Protein AF-A0A496PB09-F1 (afdb_monomer_lite)

Sequence (312 aa):
ELVYAFYDGGMTAFNHLGKSDLAVDCFHKCQALTHTVPLETYMQTVRRRIVAKIDGYDYEAALELAKYVVDVEEQIQAIRTPLQMGKRAISLGQSYSQLGQVYAYMEQSDAESYFLQAIDIFAVDTDDYYRTVSYLLHYYIDANKQDAYEQWGLNYFGGCVNIIGQLRFLTNMTGDEKVVQHECYALYVYIKGLYQFYRAEINKELMETLIKLGRTVGATLETAPKGHPWELIFTYLALLAYEKGYKVDAEYFKSCIGRSVLNAGQAISNIVIYGELRFAQCKGNKGKYDTLHHELSNSVGDVAKSMTYMFR

Secondary structure (DSSP, 8-state):
-HHHHHHHHHHHHHHHTT-HHHHHHHHHHHHHTGGGS-HHHHHHHHHHHHHHHHTTT-HHHHHHHHHHHHHHHHHHHHHHTTTT--SPPHHHHHHHHHHHHHHHHTT-TTHHHHHHHHHTTSPTTSHHHHHHHHHHHHHHHHTT-HHHHHHHHHHHTTT--SHHHHHHHHHT--HHHHHHH-HHHHHHHHHHHHHHT-TTT--HHHHHHHHHHHHHHHTTTTTS---TTHHHHHHHHHHHHHHTT-HHHHHHHHHHHTTS-SS--HHHHHHHHHHHHHHHHHTT-HHHHHHHHHHHHHHHSSHHHHS-TTT-

Radius of gyration: 20.05 Å; chains: 1; bounding box: 60×40×58 Å

Structure (mmCIF, N/CA/C/O backbone):
data_AF-A0A496PB09-F1
#
_entry.id   AF-A0A496PB09-F1
#
loop_
_atom_site.group_PDB
_atom_site.id
_atom_site.type_symbol
_atom_site.label_atom_id
_atom_site.label_alt_id
_atom_site.label_comp_id
_atom_site.label_asym_id
_atom_site.label_entity_id
_atom_site.label_seq_id
_atom_site.pdbx_PDB_ins_code
_atom_site.Cartn_x
_atom_site.Cartn_y
_atom_site.Cartn_z
_atom_site.occupancy
_atom_site.B_iso_or_equiv
_atom_site.auth_seq_id
_atom_site.auth_comp_id
_atom_site.auth_asym_id
_atom_site.auth_atom_id
_atom_site.pdbx_PDB_model_num
ATOM 1 N N . GLU A 1 1 ? 11.027 11.540 -27.636 1.00 74.06 1 GLU A N 1
ATOM 2 C CA . GLU A 1 1 ? 11.381 11.862 -26.235 1.00 74.06 1 GLU A CA 1
ATOM 3 C C . GLU A 1 1 ? 10.372 12.769 -25.520 1.00 74.06 1 GLU A C 1
ATOM 5 O O . GLU A 1 1 ? 9.623 12.235 -24.717 1.00 74.06 1 GLU A O 1
ATOM 10 N N . LEU A 1 2 ? 10.248 14.077 -25.811 1.00 89.00 2 LEU A N 1
ATOM 11 C CA . LEU A 1 2 ? 9.349 14.980 -25.044 1.00 89.00 2 LEU A CA 1
ATOM 12 C C . LEU A 1 2 ? 7.872 14.538 -25.002 1.00 89.00 2 LEU A C 1
ATOM 14 O O . LEU A 1 2 ? 7.247 14.562 -23.946 1.00 89.00 2 LEU A O 1
ATOM 18 N N . VAL A 1 3 ? 7.322 14.092 -26.136 1.00 93.94 3 VAL A N 1
ATOM 19 C CA . VAL A 1 3 ? 5.931 13.603 -26.209 1.00 93.94 3 VAL A CA 1
ATOM 20 C C . VAL A 1 3 ? 5.750 12.307 -25.411 1.00 93.94 3 VAL A C 1
ATOM 22 O O . VAL A 1 3 ? 4.736 12.139 -24.745 1.00 93.94 3 VAL A O 1
ATOM 25 N N . TYR A 1 4 ? 6.743 11.412 -25.435 1.00 96.25 4 TYR A N 1
ATOM 26 C CA . TYR A 1 4 ? 6.727 10.186 -24.635 1.00 96.25 4 TYR A CA 1
ATOM 27 C C . TYR A 1 4 ? 6.728 10.524 -23.141 1.00 96.25 4 TYR A C 1
ATOM 29 O O . TYR A 1 4 ? 5.861 10.069 -22.404 1.00 96.25 4 TYR A O 1
ATOM 37 N N . ALA A 1 5 ? 7.659 11.382 -22.713 1.00 94.75 5 ALA A N 1
ATOM 38 C CA . ALA A 1 5 ? 7.791 11.798 -21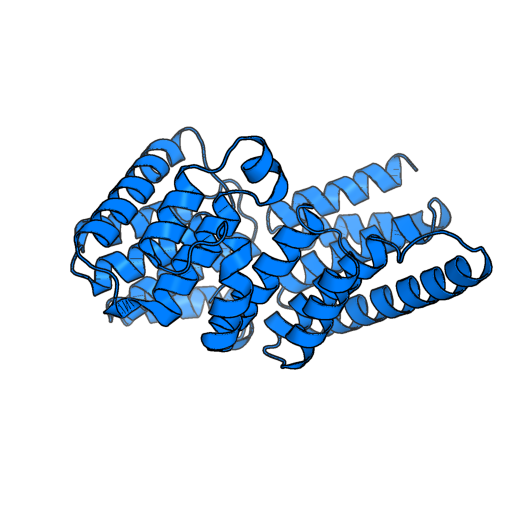.321 1.00 94.75 5 ALA A CA 1
ATOM 39 C C . ALA A 1 5 ? 6.517 12.475 -20.787 1.00 94.75 5 ALA A C 1
ATOM 41 O O . ALA A 1 5 ? 6.156 12.268 -19.632 1.00 94.75 5 ALA A O 1
ATOM 42 N N . PHE A 1 6 ? 5.803 13.235 -21.626 1.00 96.38 6 PHE A N 1
ATOM 43 C CA . PHE A 1 6 ? 4.510 13.817 -21.261 1.00 96.38 6 PHE A CA 1
ATOM 44 C C . PHE A 1 6 ? 3.471 12.745 -20.904 1.00 96.38 6 PHE A C 1
ATOM 46 O O . PHE A 1 6 ? 2.847 12.822 -19.845 1.00 96.38 6 PHE A O 1
ATOM 53 N N . TYR A 1 7 ? 3.298 11.728 -21.753 1.00 97.12 7 TYR A N 1
ATOM 54 C CA . TYR A 1 7 ? 2.333 10.658 -21.488 1.00 97.12 7 TYR A CA 1
ATOM 55 C C . TYR A 1 7 ? 2.775 9.746 -20.340 1.00 97.12 7 TYR A C 1
ATOM 57 O O . TYR A 1 7 ? 1.943 9.364 -19.522 1.00 97.12 7 TYR A O 1
ATOM 65 N N . ASP A 1 8 ? 4.069 9.458 -20.216 1.00 95.44 8 ASP A N 1
ATOM 66 C CA . ASP A 1 8 ? 4.619 8.668 -19.110 1.00 95.44 8 ASP A CA 1
ATOM 67 C C . ASP A 1 8 ? 4.470 9.387 -17.750 1.00 95.44 8 ASP A C 1
ATOM 69 O O . ASP A 1 8 ? 4.089 8.785 -16.740 1.00 95.44 8 ASP A O 1
ATOM 73 N N . GLY A 1 9 ? 4.658 10.711 -17.734 1.00 95.25 9 GLY A N 1
ATOM 74 C CA . GLY A 1 9 ? 4.314 11.563 -16.594 1.00 95.25 9 GLY A CA 1
ATOM 75 C C . GLY A 1 9 ? 2.811 11.553 -16.294 1.00 95.25 9 GLY A C 1
ATOM 76 O O . GLY A 1 9 ? 2.413 11.439 -15.134 1.00 95.25 9 GLY A O 1
ATOM 77 N N . GLY A 1 10 ? 1.975 11.580 -17.336 1.00 95.50 10 GLY A N 1
ATOM 78 C CA . GLY A 1 10 ? 0.523 11.423 -17.229 1.00 95.50 10 GLY A CA 1
ATOM 79 C C . GLY A 1 10 ? 0.110 10.107 -16.563 1.00 95.50 10 GLY A C 1
ATOM 80 O O . GLY A 1 10 ? -0.704 10.130 -15.644 1.00 95.50 10 GLY A O 1
ATOM 81 N N . MET A 1 11 ? 0.723 8.978 -16.941 1.00 94.56 11 MET A N 1
ATOM 82 C CA . MET A 1 11 ? 0.483 7.684 -16.283 1.00 94.56 11 MET A CA 1
ATOM 83 C C . MET A 1 11 ? 0.761 7.750 -14.782 1.00 94.56 11 MET A C 1
ATOM 85 O O . MET A 1 11 ? -0.049 7.291 -13.982 1.00 94.56 11 MET A O 1
ATOM 89 N N . THR A 1 12 ? 1.895 8.341 -14.401 1.00 93.12 12 THR A N 1
ATOM 90 C CA . THR A 1 12 ? 2.281 8.486 -12.990 1.00 93.12 12 THR A CA 1
ATOM 91 C C . THR A 1 12 ? 1.233 9.292 -12.223 1.00 93.12 12 THR A C 1
ATOM 93 O O . THR A 1 12 ? 0.748 8.852 -11.182 1.00 93.12 12 THR A O 1
ATOM 96 N N . ALA A 1 13 ? 0.823 10.442 -12.766 1.00 93.38 13 ALA A N 1
ATOM 97 C CA . ALA A 1 13 ? -0.177 11.300 -12.140 1.00 93.38 13 ALA A CA 1
ATOM 98 C C . ALA A 1 13 ? -1.548 10.614 -12.013 1.00 93.38 13 ALA A C 1
ATOM 100 O O . ALA A 1 13 ? -2.184 10.704 -10.964 1.00 93.38 13 ALA A O 1
ATOM 101 N N . PHE A 1 14 ? -2.010 9.913 -13.051 1.00 94.25 14 PHE A N 1
ATOM 102 C CA . PHE A 1 14 ? -3.315 9.253 -13.021 1.00 94.25 14 PHE A CA 1
ATOM 103 C C . PHE A 1 14 ? -3.343 8.008 -12.133 1.00 94.25 14 PHE A C 1
ATOM 105 O O . PHE A 1 14 ? -4.346 7.814 -11.449 1.00 94.25 14 PHE A O 1
ATOM 112 N N . ASN A 1 15 ? -2.251 7.241 -12.049 1.00 92.19 15 ASN A N 1
ATOM 113 C CA . ASN A 1 15 ? -2.115 6.163 -11.064 1.00 92.19 15 ASN A CA 1
ATOM 114 C C . ASN A 1 15 ? -2.178 6.708 -9.632 1.00 92.19 15 ASN A C 1
ATOM 116 O O . ASN A 1 15 ? -2.940 6.206 -8.817 1.00 92.19 15 ASN A O 1
ATOM 120 N N . HIS A 1 16 ? -1.464 7.799 -9.326 1.00 88.56 16 HIS A N 1
ATOM 121 C CA . HIS A 1 16 ? -1.537 8.420 -7.995 1.00 88.56 16 HIS A CA 1
ATOM 122 C C . HIS A 1 16 ? -2.941 8.897 -7.613 1.00 88.56 16 HIS A C 1
ATOM 124 O O . HIS A 1 16 ? -3.268 8.975 -6.432 1.00 88.56 16 HIS A O 1
ATOM 130 N N . LEU A 1 17 ? -3.769 9.227 -8.604 1.00 89.38 17 LEU A N 1
ATOM 131 C CA . LEU A 1 17 ? -5.161 9.604 -8.395 1.00 89.38 17 LEU A CA 1
ATOM 132 C C . LEU A 1 17 ? -6.117 8.403 -8.430 1.00 89.38 17 LEU A C 1
ATOM 134 O O . LEU A 1 17 ? -7.308 8.611 -8.243 1.00 89.38 17 LEU A O 1
ATOM 138 N N . GLY A 1 18 ? -5.659 7.177 -8.700 1.00 88.31 18 GLY A N 1
ATOM 139 C CA . GLY A 1 18 ? -6.523 6.004 -8.875 1.00 88.31 18 GLY A CA 1
ATOM 140 C C . GLY A 1 18 ? -7.436 6.087 -10.107 1.00 88.31 18 GLY A C 1
ATOM 141 O O . GLY A 1 18 ? -8.559 5.581 -10.087 1.00 88.31 18 GLY A O 1
ATOM 142 N N . LYS A 1 19 ? -7.006 6.796 -11.161 1.00 91.19 19 LYS A N 1
ATOM 143 C CA . LYS A 1 19 ? -7.734 6.977 -12.431 1.00 91.19 19 LYS A CA 1
ATOM 144 C C . LYS A 1 19 ? -7.181 6.040 -13.506 1.00 91.19 19 LYS A C 1
ATOM 146 O O . LYS A 1 19 ? -6.578 6.494 -14.480 1.00 91.19 19 LYS A O 1
ATOM 151 N N . SER A 1 20 ? -7.398 4.740 -13.315 1.00 90.12 20 SER A N 1
ATOM 152 C CA . SER A 1 20 ? -6.793 3.676 -14.124 1.00 90.12 20 SER A CA 1
ATOM 153 C C . SER A 1 20 ? -7.026 3.852 -15.624 1.00 90.12 20 SER A C 1
ATOM 155 O O . SER A 1 20 ? -6.061 3.783 -16.378 1.00 90.12 20 SER A O 1
ATOM 157 N N . ASP A 1 21 ? -8.248 4.170 -16.066 1.00 91.81 21 ASP A N 1
ATOM 158 C CA . ASP A 1 21 ? -8.576 4.324 -17.495 1.00 91.81 21 ASP A CA 1
ATOM 159 C C . ASP A 1 21 ? -7.725 5.395 -18.190 1.00 91.81 21 ASP A C 1
ATOM 161 O O . ASP A 1 21 ? -7.159 5.158 -19.256 1.00 91.81 21 ASP A O 1
ATOM 165 N N . LEU A 1 22 ? -7.538 6.550 -17.545 1.00 94.12 22 LEU A N 1
ATOM 166 C CA . LEU A 1 22 ? -6.699 7.622 -18.088 1.00 94.12 22 LEU A CA 1
ATOM 167 C C . LEU A 1 22 ? -5.217 7.232 -18.100 1.00 94.12 22 LEU A C 1
ATOM 169 O O . LEU A 1 22 ? -4.490 7.578 -19.033 1.00 94.12 22 LEU A O 1
ATOM 173 N N . ALA A 1 23 ? -4.758 6.481 -17.094 1.00 94.81 23 ALA A N 1
ATOM 174 C CA . ALA A 1 23 ? -3.410 5.923 -17.102 1.00 94.81 23 ALA A CA 1
ATOM 175 C C . ALA A 1 23 ? -3.226 4.907 -18.247 1.00 94.81 23 ALA A C 1
ATOM 177 O O . ALA A 1 23 ? -2.165 4.877 -18.874 1.00 94.81 23 ALA A O 1
ATOM 178 N N . VAL A 1 24 ? -4.256 4.114 -18.570 1.00 95.31 24 VAL A N 1
ATOM 179 C CA . VAL A 1 24 ? -4.250 3.198 -19.723 1.00 95.31 24 VAL A CA 1
ATOM 180 C C . VAL A 1 24 ? -4.176 3.967 -21.041 1.00 95.31 24 VAL A C 1
ATOM 182 O O . VAL A 1 24 ? -3.376 3.614 -21.907 1.00 95.31 24 VAL A O 1
ATOM 185 N N . ASP A 1 25 ? -4.946 5.043 -21.189 1.00 96.38 25 ASP A N 1
ATOM 186 C CA . ASP A 1 25 ? -4.899 5.883 -22.388 1.00 96.38 25 ASP A CA 1
ATOM 187 C C . ASP A 1 25 ? -3.505 6.484 -22.600 1.00 96.38 25 ASP A C 1
ATOM 189 O O . ASP A 1 25 ? -2.958 6.427 -23.706 1.00 96.38 25 ASP A O 1
ATOM 193 N N . CYS A 1 26 ? -2.885 6.995 -21.532 1.00 97.00 26 CYS A N 1
ATOM 194 C CA . CYS A 1 26 ? -1.496 7.446 -21.560 1.00 97.00 26 CYS A CA 1
ATOM 195 C C . CYS A 1 26 ? -0.532 6.310 -21.947 1.00 97.00 26 CYS A C 1
ATOM 197 O O . CYS A 1 26 ? 0.346 6.518 -22.786 1.00 97.00 26 CYS A O 1
ATOM 199 N N . PHE A 1 27 ? -0.721 5.100 -21.410 1.00 96.94 27 PHE A N 1
ATOM 200 C CA . PHE A 1 27 ? 0.099 3.940 -21.760 1.00 96.94 27 PHE A CA 1
ATOM 201 C C . PHE A 1 27 ? 0.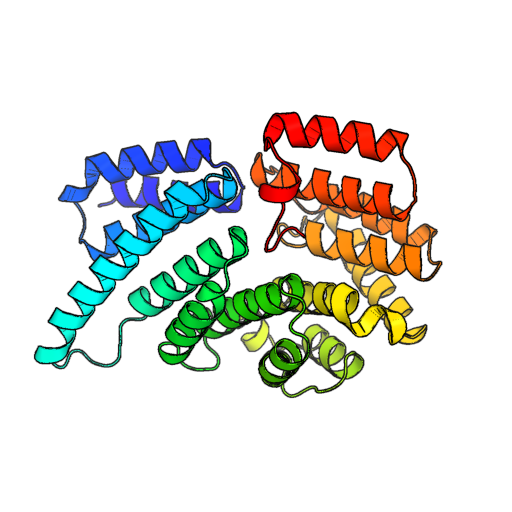030 3.605 -23.251 1.00 96.94 27 PHE A C 1
ATOM 203 O O . PHE A 1 27 ? 1.071 3.408 -23.876 1.00 96.94 27 PHE A O 1
ATOM 210 N N . HIS A 1 28 ? -1.163 3.592 -23.851 1.00 97.38 28 HIS A N 1
ATOM 211 C CA . HIS A 1 28 ? -1.313 3.327 -25.285 1.00 97.38 28 HIS A CA 1
ATOM 212 C C . HIS A 1 28 ? -0.567 4.361 -26.142 1.00 97.38 28 HIS A C 1
ATOM 214 O O . HIS A 1 28 ? 0.018 4.017 -27.172 1.00 97.38 28 HIS A O 1
ATOM 220 N N . LYS A 1 29 ? -0.524 5.627 -25.702 1.00 97.62 29 LYS A N 1
ATOM 221 C CA . LYS A 1 29 ? 0.281 6.665 -26.362 1.00 97.62 29 LYS A CA 1
ATOM 222 C C . LYS A 1 29 ? 1.780 6.401 -26.222 1.00 97.62 29 LYS A C 1
ATOM 224 O O . LYS A 1 29 ? 2.489 6.511 -27.219 1.00 97.62 29 LYS A O 1
ATOM 229 N N . CYS A 1 30 ? 2.259 6.003 -25.042 1.00 97.12 30 CYS A N 1
ATOM 230 C CA . CYS A 1 30 ? 3.654 5.590 -24.852 1.00 97.12 30 CYS A CA 1
ATOM 231 C C . CYS A 1 30 ? 4.010 4.371 -25.715 1.00 97.12 30 CYS A C 1
ATOM 233 O O . CYS A 1 30 ? 5.061 4.358 -26.350 1.00 97.12 30 CYS A O 1
ATOM 235 N N . GLN A 1 31 ? 3.119 3.380 -25.804 1.00 95.88 31 GLN A N 1
ATOM 236 C CA . GLN A 1 31 ? 3.333 2.153 -26.573 1.00 95.88 31 GLN A CA 1
ATOM 237 C C . GLN A 1 31 ? 3.543 2.432 -28.072 1.00 95.88 31 GLN A C 1
ATOM 239 O O . GLN A 1 31 ? 4.435 1.851 -28.692 1.00 95.88 31 GLN A O 1
ATOM 244 N N . ALA A 1 32 ? 2.790 3.379 -28.642 1.00 96.25 32 ALA A N 1
ATOM 245 C CA . ALA A 1 32 ? 2.966 3.824 -30.027 1.00 96.25 32 ALA A CA 1
ATOM 246 C C . ALA A 1 32 ? 4.302 4.561 -30.274 1.00 96.25 32 ALA A C 1
ATOM 248 O O . ALA A 1 32 ? 4.742 4.703 -31.415 1.00 96.25 32 ALA A O 1
ATOM 249 N N . LEU A 1 33 ? 4.956 5.030 -29.208 1.00 96.00 33 LEU A N 1
ATOM 250 C CA . LEU A 1 33 ? 6.173 5.843 -29.239 1.00 96.00 33 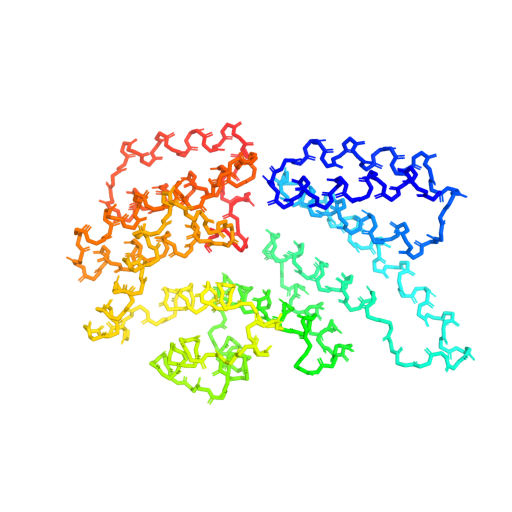LEU A CA 1
ATOM 251 C C . LEU A 1 33 ? 7.416 5.091 -28.728 1.00 96.00 33 LEU A C 1
ATOM 253 O O . LEU A 1 33 ? 8.467 5.706 -28.552 1.00 96.00 33 LEU A O 1
ATOM 257 N N . THR A 1 34 ? 7.327 3.777 -28.514 1.00 94.81 34 THR A N 1
ATOM 258 C CA . THR A 1 34 ? 8.402 2.942 -27.932 1.00 94.81 34 THR A CA 1
ATOM 259 C C . THR A 1 34 ? 9.709 2.989 -28.709 1.00 94.81 34 THR A C 1
ATOM 261 O O . THR A 1 34 ? 10.774 3.036 -28.109 1.00 94.81 34 THR A O 1
ATOM 264 N N . HIS A 1 35 ? 9.643 3.086 -30.038 1.00 93.62 35 HIS A N 1
ATOM 265 C CA . HIS A 1 35 ? 10.813 3.235 -30.912 1.00 93.62 35 HIS A CA 1
ATOM 266 C C . HIS A 1 35 ? 11.621 4.527 -30.671 1.00 93.62 35 HIS A C 1
ATOM 268 O O . HIS A 1 35 ? 12.682 4.701 -31.264 1.00 93.62 35 HIS A O 1
ATOM 274 N N . THR A 1 36 ? 11.116 5.452 -29.845 1.00 95.56 36 THR A N 1
ATOM 275 C CA . THR A 1 36 ? 11.752 6.747 -29.554 1.00 95.56 36 THR A CA 1
ATOM 276 C C . THR A 1 36 ? 12.465 6.807 -28.204 1.00 95.56 36 THR A C 1
ATOM 278 O O . THR A 1 36 ? 12.938 7.883 -27.840 1.00 95.56 36 THR A O 1
ATOM 281 N N . VAL A 1 37 ? 12.507 5.706 -27.444 1.00 96.06 37 VAL A N 1
ATOM 282 C CA . VAL A 1 37 ? 13.114 5.652 -26.105 1.00 96.06 37 VAL A CA 1
ATOM 283 C C . VAL A 1 37 ? 13.913 4.359 -25.890 1.00 96.06 37 VAL A C 1
ATOM 285 O O . VAL A 1 37 ? 13.644 3.359 -26.556 1.00 96.06 37 VAL A O 1
ATOM 288 N N . PRO A 1 38 ? 14.882 4.343 -24.955 1.00 94.56 38 PRO A N 1
ATOM 289 C CA . PRO A 1 38 ? 15.571 3.121 -24.547 1.00 94.56 38 PRO A CA 1
ATOM 290 C C . PRO A 1 38 ? 14.628 2.069 -23.949 1.00 94.56 38 PRO A C 1
ATOM 292 O O . PRO A 1 38 ? 13.580 2.398 -23.382 1.00 94.56 38 PRO A O 1
ATOM 295 N N . LEU A 1 39 ? 15.044 0.802 -24.012 1.00 93.75 39 LEU A N 1
ATOM 296 C CA . LEU A 1 39 ? 14.295 -0.327 -23.454 1.00 93.75 39 LEU A CA 1
ATOM 297 C C . LEU A 1 39 ? 14.012 -0.135 -21.958 1.00 93.75 39 LEU A C 1
ATOM 299 O O . LEU A 1 39 ? 12.891 -0.353 -21.513 1.00 93.75 39 LEU A O 1
ATOM 303 N N . GLU A 1 40 ? 14.999 0.326 -21.193 1.00 92.31 40 GLU A N 1
ATOM 304 C CA . GLU A 1 40 ? 14.902 0.553 -19.750 1.00 92.31 40 GLU A CA 1
ATOM 305 C C . GLU A 1 40 ? 13.848 1.612 -19.409 1.00 92.31 40 GLU A C 1
ATOM 307 O O . GLU A 1 40 ? 13.091 1.464 -18.447 1.00 92.31 40 GLU A O 1
ATOM 312 N N . THR A 1 41 ? 13.750 2.666 -20.226 1.00 94.62 41 THR A N 1
ATOM 313 C CA . THR A 1 41 ? 12.701 3.684 -20.097 1.00 94.62 41 THR A CA 1
ATOM 314 C C . THR A 1 41 ? 11.330 3.078 -20.372 1.00 94.62 41 THR A C 1
ATOM 316 O O . THR A 1 41 ? 10.383 3.337 -19.631 1.00 94.62 41 THR A O 1
ATOM 319 N N . TYR A 1 42 ? 11.214 2.226 -21.391 1.00 96.00 42 TYR A N 1
ATOM 320 C CA . TYR A 1 42 ? 9.953 1.545 -21.661 1.00 96.00 42 TYR A CA 1
ATOM 321 C C . TYR A 1 42 ? 9.566 0.561 -20.547 1.00 96.00 42 TYR A C 1
ATOM 323 O O . TYR A 1 42 ? 8.402 0.528 -20.152 1.00 96.00 42 TYR A O 1
ATOM 331 N N . MET A 1 43 ? 10.516 -0.176 -19.962 1.00 96.50 43 MET A N 1
ATOM 332 C CA . MET A 1 43 ? 10.236 -1.077 -18.835 1.00 96.50 43 MET A CA 1
ATOM 333 C C . MET A 1 43 ? 9.717 -0.327 -17.604 1.00 96.50 43 MET A C 1
ATOM 335 O O . MET A 1 43 ? 8.792 -0.804 -16.949 1.00 96.50 43 MET A O 1
ATOM 339 N N . GLN A 1 44 ? 10.202 0.890 -17.333 1.00 95.06 44 GLN A N 1
ATOM 340 C CA . GLN A 1 44 ? 9.604 1.755 -16.304 1.00 95.06 44 GLN A CA 1
ATOM 341 C C . GLN A 1 44 ? 8.133 2.081 -16.606 1.00 95.06 44 GLN A C 1
ATOM 343 O O . GLN A 1 44 ? 7.283 2.025 -15.716 1.00 95.06 44 GLN A O 1
ATOM 348 N N . THR A 1 45 ? 7.804 2.371 -17.863 1.00 96.44 45 THR A N 1
ATOM 349 C CA . THR A 1 45 ? 6.424 2.623 -18.298 1.00 96.44 45 THR A CA 1
ATOM 350 C C . THR A 1 45 ? 5.541 1.377 -18.166 1.00 96.44 45 THR A C 1
ATOM 352 O O . THR A 1 45 ? 4.403 1.482 -17.704 1.00 96.44 45 THR A O 1
ATOM 355 N N . VAL A 1 46 ? 6.056 0.185 -18.489 1.00 97.19 46 VAL A N 1
ATOM 356 C CA . VAL A 1 46 ? 5.335 -1.082 -18.265 1.00 97.19 46 VAL A CA 1
ATOM 357 C C . VAL A 1 46 ? 5.103 -1.321 -16.768 1.00 97.19 46 VAL A C 1
ATOM 359 O O . VAL A 1 46 ? 3.986 -1.667 -16.383 1.00 97.19 46 VAL A O 1
ATOM 362 N N . ARG A 1 47 ? 6.074 -1.020 -15.893 1.00 96.25 47 ARG A N 1
ATOM 363 C CA . ARG A 1 47 ? 5.864 -1.054 -14.432 1.00 96.25 47 ARG A CA 1
ATOM 364 C C . ARG A 1 47 ? 4.735 -0.139 -13.972 1.00 96.25 47 ARG A C 1
ATOM 366 O O . ARG A 1 47 ? 3.912 -0.535 -13.149 1.00 96.25 47 ARG A O 1
ATOM 373 N N . ARG A 1 48 ? 4.616 1.066 -14.533 1.00 95.50 48 ARG A N 1
ATOM 374 C CA . ARG A 1 48 ? 3.473 1.951 -14.242 1.00 95.50 48 ARG A CA 1
ATOM 375 C C . ARG A 1 48 ? 2.151 1.379 -14.762 1.00 95.50 48 ARG A C 1
ATOM 377 O O . ARG A 1 48 ? 1.114 1.595 -14.139 1.00 95.50 48 ARG A O 1
ATOM 384 N N . ARG A 1 49 ? 2.161 0.626 -15.867 1.00 96.62 49 ARG A N 1
ATOM 385 C CA . ARG A 1 49 ? 0.961 -0.061 -16.372 1.00 96.62 49 ARG A CA 1
ATOM 386 C C . ARG A 1 49 ? 0.489 -1.170 -15.434 1.00 96.62 49 ARG A C 1
ATOM 388 O O . ARG A 1 49 ? -0.721 -1.337 -15.297 1.00 96.62 49 ARG A O 1
ATOM 395 N N . ILE A 1 50 ? 1.416 -1.878 -14.788 1.00 97.50 50 ILE A N 1
ATOM 396 C CA . ILE A 1 50 ? 1.106 -2.899 -13.777 1.00 97.50 50 ILE A CA 1
ATOM 397 C C . ILE A 1 50 ? 0.327 -2.277 -12.611 1.00 97.50 50 ILE A C 1
ATOM 399 O O . ILE A 1 50 ? -0.689 -2.832 -12.209 1.00 97.50 50 ILE A O 1
ATOM 403 N N . VAL A 1 51 ? 0.710 -1.082 -12.143 1.00 95.00 51 VAL A N 1
ATOM 404 C CA . VAL A 1 51 ? -0.052 -0.352 -11.106 1.00 95.00 51 VAL A CA 1
ATOM 405 C C . VAL A 1 51 ? -1.492 -0.089 -11.557 1.00 95.00 51 VAL A C 1
ATOM 407 O O . VAL A 1 51 ? -2.422 -0.455 -10.853 1.00 95.00 51 VAL A O 1
ATOM 410 N N . ALA A 1 52 ? -1.697 0.417 -12.777 1.00 94.75 52 ALA A N 1
ATOM 411 C CA . ALA A 1 52 ? -3.046 0.639 -13.309 1.00 94.75 52 ALA A CA 1
ATOM 412 C C . ALA A 1 52 ? -3.876 -0.656 -13.446 1.00 94.75 52 ALA A C 1
ATOM 414 O O . ALA A 1 52 ? -5.104 -0.599 -13.462 1.00 94.75 52 ALA A O 1
ATOM 415 N N . LYS A 1 53 ? -3.228 -1.819 -13.610 1.00 95.81 53 LYS A N 1
ATOM 416 C CA . LYS A 1 53 ? -3.898 -3.130 -13.617 1.00 95.81 53 LYS A CA 1
ATOM 417 C C . LYS A 1 53 ? -4.317 -3.554 -12.211 1.00 95.81 53 LYS A C 1
ATOM 419 O O . LYS A 1 53 ? -5.455 -3.976 -12.042 1.00 95.81 53 LYS A O 1
ATOM 424 N N . ILE A 1 54 ? -3.447 -3.360 -11.221 1.00 94.81 54 ILE A N 1
ATOM 425 C CA . ILE A 1 54 ? -3.755 -3.579 -9.800 1.00 94.81 54 ILE A CA 1
ATOM 426 C C . ILE A 1 54 ? -4.917 -2.679 -9.356 1.00 94.81 54 ILE A C 1
ATOM 428 O O . ILE A 1 54 ? -5.886 -3.174 -8.790 1.00 94.81 54 ILE A O 1
ATOM 432 N N . ASP A 1 55 ? -4.866 -1.386 -9.683 1.00 92.06 55 ASP A N 1
ATOM 433 C CA . ASP A 1 55 ? -5.926 -0.416 -9.369 1.00 92.06 55 ASP A CA 1
ATOM 434 C C . ASP A 1 55 ? -7.251 -0.738 -10.083 1.00 92.06 55 ASP A C 1
ATOM 436 O O . ASP A 1 55 ? -8.319 -0.298 -9.664 1.00 92.06 55 ASP A O 1
ATOM 440 N N . GLY A 1 56 ? -7.177 -1.477 -11.194 1.00 92.31 56 GLY A N 1
ATOM 441 C CA . GLY A 1 56 ? -8.320 -2.009 -11.935 1.00 92.31 56 GLY A CA 1
ATOM 442 C C . GLY A 1 56 ? -8.730 -3.428 -11.531 1.00 92.31 56 GLY A C 1
ATOM 443 O O . GLY A 1 56 ? -9.577 -4.001 -12.209 1.00 92.31 56 GLY A O 1
ATOM 444 N N . TYR A 1 57 ? -8.138 -3.993 -10.471 1.00 93.56 57 TYR A N 1
ATOM 445 C CA . TYR A 1 57 ? -8.421 -5.337 -9.944 1.00 93.56 57 TYR A CA 1
ATOM 446 C C . TYR A 1 57 ? -8.174 -6.487 -10.938 1.00 93.56 57 TYR A C 1
ATOM 448 O O . TYR A 1 57 ? -8.722 -7.575 -10.793 1.00 93.56 57 TYR A O 1
ATOM 456 N N . ASP A 1 58 ? -7.338 -6.254 -11.951 1.00 94.88 58 ASP A N 1
ATOM 457 C CA . ASP A 1 58 ? -6.958 -7.232 -12.976 1.00 94.88 58 ASP A CA 1
ATOM 458 C C . ASP A 1 58 ? -5.581 -7.818 -12.628 1.00 94.88 58 ASP A C 1
ATOM 460 O O . ASP A 1 58 ? -4.550 -7.472 -13.221 1.00 94.88 58 ASP A O 1
ATOM 464 N N . TYR A 1 59 ? -5.556 -8.634 -11.571 1.00 95.62 59 TYR A N 1
ATOM 465 C CA . TYR A 1 59 ? -4.321 -9.144 -10.973 1.00 95.62 59 TYR A CA 1
ATOM 466 C C . TYR A 1 59 ? -3.631 -10.192 -11.840 1.00 95.62 59 TYR A C 1
ATOM 468 O O . TYR A 1 59 ? -2.403 -10.220 -11.898 1.00 95.62 59 TYR A O 1
ATOM 476 N N . GLU A 1 60 ? -4.386 -11.007 -12.572 1.00 96.75 60 GLU A N 1
ATOM 477 C CA . GLU A 1 60 ? -3.838 -11.975 -13.515 1.00 96.75 60 GLU A CA 1
ATOM 478 C C . GLU A 1 60 ? -3.071 -11.272 -14.643 1.00 96.75 60 GLU A C 1
ATOM 480 O O . GLU A 1 60 ? -1.916 -11.618 -14.904 1.00 96.75 60 GLU A O 1
ATOM 485 N N . ALA A 1 61 ? -3.638 -10.226 -15.258 1.00 97.19 61 ALA A N 1
ATOM 486 C CA . ALA A 1 61 ? -2.909 -9.464 -16.273 1.00 97.19 61 ALA A CA 1
ATOM 487 C C . ALA A 1 61 ? -1.747 -8.656 -15.672 1.00 97.19 61 ALA A C 1
ATOM 489 O O . ALA A 1 61 ? -0.718 -8.464 -16.327 1.00 97.19 61 ALA A O 1
ATOM 490 N N . ALA A 1 62 ? -1.884 -8.173 -14.429 1.00 98.00 62 ALA A N 1
ATOM 491 C CA . ALA A 1 62 ? -0.775 -7.554 -13.705 1.00 98.00 62 ALA A CA 1
ATOM 492 C C . ALA A 1 62 ? 0.385 -8.545 -13.512 1.00 98.00 62 ALA A C 1
ATOM 494 O O . ALA A 1 62 ? 1.543 -8.160 -13.674 1.00 98.00 62 ALA A O 1
ATOM 495 N N . LEU A 1 63 ? 0.081 -9.814 -13.221 1.00 98.50 63 LEU A N 1
ATOM 496 C CA . LEU A 1 63 ? 1.067 -10.870 -12.998 1.00 98.50 63 LEU A CA 1
ATOM 497 C C . LEU A 1 63 ? 1.825 -11.213 -14.276 1.00 98.50 63 LEU A C 1
ATOM 499 O O . LEU A 1 63 ? 3.050 -11.312 -14.244 1.00 98.50 63 LEU A O 1
ATOM 503 N N . GLU A 1 64 ? 1.118 -11.371 -15.394 1.00 98.31 64 GLU A N 1
ATOM 504 C CA . GLU A 1 64 ? 1.744 -11.626 -16.696 1.00 98.31 64 GLU A CA 1
ATOM 505 C C . GLU A 1 64 ? 2.734 -10.515 -17.066 1.00 98.31 64 GLU A C 1
ATOM 507 O O . GLU A 1 64 ? 3.882 -10.791 -17.419 1.00 98.31 64 GLU A O 1
ATOM 512 N N . LEU A 1 65 ? 2.324 -9.250 -16.912 1.00 98.00 65 LEU A N 1
ATOM 513 C CA . LEU A 1 65 ? 3.196 -8.106 -17.176 1.00 98.00 65 LEU A CA 1
ATOM 514 C C . LEU A 1 65 ? 4.362 -8.017 -16.186 1.00 98.00 65 LEU A C 1
ATOM 516 O O . LEU A 1 65 ? 5.479 -7.717 -16.599 1.00 98.00 65 LEU A O 1
ATOM 520 N N . ALA A 1 66 ? 4.134 -8.272 -14.896 1.00 98.56 66 ALA A N 1
ATOM 521 C CA . ALA A 1 66 ? 5.186 -8.213 -13.882 1.00 98.56 66 ALA A CA 1
ATOM 522 C C . ALA A 1 66 ? 6.260 -9.283 -14.108 1.00 98.56 66 ALA A C 1
ATOM 524 O O . ALA A 1 66 ? 7.448 -8.972 -14.025 1.00 98.56 66 ALA A O 1
ATOM 525 N N . LYS A 1 67 ? 5.855 -10.507 -14.472 1.00 98.56 67 LYS A N 1
ATOM 526 C CA . LYS A 1 67 ? 6.778 -11.573 -14.887 1.00 98.56 67 LYS A CA 1
ATOM 527 C C . LYS A 1 67 ? 7.584 -11.156 -16.111 1.00 98.56 67 LYS A C 1
ATOM 529 O O . LYS A 1 67 ? 8.804 -11.208 -16.072 1.00 98.56 67 LYS A O 1
ATOM 534 N N . TYR A 1 68 ? 6.914 -10.639 -17.141 1.00 98.12 68 TYR A N 1
ATOM 535 C CA . TYR A 1 68 ? 7.587 -10.149 -18.343 1.00 98.12 68 TYR A CA 1
ATOM 536 C C . TYR A 1 68 ? 8.643 -9.072 -18.040 1.00 98.12 68 TYR A C 1
ATOM 538 O O . TYR A 1 68 ? 9.751 -9.130 -18.568 1.00 98.12 68 TYR A O 1
ATOM 546 N N . VAL A 1 69 ? 8.334 -8.100 -17.175 1.00 98.12 69 VAL A N 1
ATOM 547 C CA . VAL A 1 69 ? 9.302 -7.058 -16.795 1.00 98.12 69 VAL A CA 1
ATOM 548 C C . VAL A 1 69 ? 10.497 -7.650 -16.047 1.00 98.12 69 VAL A C 1
ATOM 550 O O . VAL A 1 69 ? 11.630 -7.266 -16.335 1.00 98.12 69 VAL A O 1
ATOM 553 N N . VAL A 1 70 ? 10.268 -8.576 -15.110 1.00 98.38 70 VAL A N 1
ATOM 554 C CA . VAL A 1 70 ? 11.353 -9.264 -14.394 1.00 98.38 70 VAL A CA 1
ATOM 555 C C . VAL A 1 70 ? 12.240 -10.035 -15.371 1.00 98.38 70 VAL A C 1
ATOM 557 O O . VAL A 1 70 ? 13.448 -9.817 -15.360 1.00 98.38 70 VAL A O 1
ATOM 560 N N . ASP A 1 71 ? 11.658 -10.821 -16.280 1.00 98.25 71 ASP A N 1
ATOM 561 C CA . ASP A 1 71 ? 12.403 -11.588 -17.286 1.00 98.25 71 ASP A CA 1
ATOM 562 C C . ASP A 1 71 ? 13.294 -10.682 -18.160 1.00 98.25 71 ASP A C 1
ATOM 564 O O . ASP A 1 71 ? 14.416 -11.047 -18.524 1.00 98.25 71 ASP A O 1
ATOM 568 N N . VAL A 1 72 ? 12.813 -9.485 -18.519 1.00 97.81 72 VAL A N 1
ATOM 569 C CA . VAL A 1 72 ? 13.592 -8.503 -19.292 1.00 97.81 72 VAL A CA 1
ATOM 570 C C . VAL A 1 72 ? 14.711 -7.884 -18.449 1.00 97.81 72 VAL A C 1
ATOM 572 O O . VAL A 1 72 ? 15.842 -7.767 -18.920 1.00 97.81 72 VAL A O 1
ATOM 575 N N . GLU A 1 73 ? 14.438 -7.494 -17.205 1.00 97.00 73 GLU A N 1
ATOM 576 C CA . GLU A 1 73 ? 15.438 -6.893 -16.310 1.00 97.00 73 GLU A CA 1
ATOM 577 C C . GLU A 1 73 ? 16.533 -7.896 -15.912 1.00 97.00 73 GLU A C 1
ATOM 579 O O . GLU A 1 73 ? 17.705 -7.527 -15.810 1.00 97.00 73 GLU A O 1
ATOM 584 N N . GLU A 1 74 ? 16.196 -9.179 -15.767 1.00 96.56 74 GLU A N 1
ATOM 585 C CA . GLU A 1 74 ? 17.170 -10.258 -15.588 1.00 96.56 74 GLU A CA 1
ATOM 586 C C . GLU A 1 74 ? 18.072 -10.419 -16.818 1.00 96.56 74 GLU A C 1
ATOM 588 O O . GLU A 1 74 ? 19.290 -10.546 -16.674 1.00 96.56 74 GLU A O 1
ATOM 593 N N . GLN A 1 75 ? 17.518 -10.343 -18.033 1.00 96.06 75 GLN A N 1
ATOM 594 C CA . GLN A 1 75 ? 18.313 -10.364 -19.268 1.00 96.06 75 GLN A CA 1
ATOM 595 C C . GLN A 1 75 ? 19.239 -9.146 -19.372 1.00 96.06 75 GLN A C 1
ATOM 597 O O . GLN A 1 75 ? 20.419 -9.289 -19.705 1.00 96.06 75 GLN A O 1
ATOM 602 N N . ILE A 1 76 ? 18.746 -7.953 -19.027 1.00 93.56 76 ILE A N 1
ATOM 603 C CA . ILE A 1 76 ? 19.570 -6.740 -18.939 1.00 93.56 76 ILE A CA 1
ATOM 604 C C . ILE A 1 76 ? 20.706 -6.961 -17.932 1.00 93.56 76 ILE A C 1
ATOM 606 O O . ILE A 1 76 ? 21.871 -6.678 -18.224 1.00 93.56 76 ILE A O 1
ATOM 610 N N . GLN A 1 77 ? 20.412 -7.527 -16.761 1.00 93.69 77 GLN A N 1
ATOM 611 C CA . GLN A 1 77 ? 21.419 -7.828 -15.747 1.00 93.69 77 GLN A CA 1
ATOM 612 C C . GLN A 1 77 ? 22.438 -8.883 -16.216 1.00 93.69 77 GLN A C 1
ATOM 614 O O . GLN A 1 77 ? 23.634 -8.764 -15.914 1.00 93.69 77 GLN A O 1
ATOM 619 N N . ALA A 1 78 ? 22.008 -9.880 -16.989 1.00 93.75 78 ALA A N 1
ATOM 620 C CA . ALA A 1 78 ? 22.888 -10.884 -17.579 1.00 93.75 78 ALA A CA 1
ATOM 621 C C . ALA A 1 78 ? 23.878 -10.263 -18.578 1.00 93.75 78 ALA A C 1
ATOM 623 O O . ALA A 1 78 ? 25.032 -10.681 -18.620 1.00 93.75 78 ALA A O 1
ATOM 624 N N . ILE A 1 79 ? 23.475 -9.218 -19.312 1.00 92.44 79 ILE A N 1
ATOM 625 C CA . ILE A 1 79 ? 24.359 -8.448 -20.205 1.00 92.44 79 ILE A CA 1
ATOM 626 C C . ILE A 1 79 ? 25.313 -7.545 -19.408 1.00 92.44 79 ILE A C 1
ATOM 628 O O . ILE A 1 79 ? 26.490 -7.423 -19.748 1.00 92.44 79 ILE A O 1
ATOM 632 N N . ARG A 1 80 ? 24.842 -6.924 -18.321 1.00 91.44 80 ARG A N 1
ATOM 633 C CA . ARG A 1 80 ? 25.650 -6.024 -17.473 1.00 91.44 80 ARG A CA 1
ATOM 634 C C . ARG A 1 80 ? 26.786 -6.740 -16.740 1.00 91.44 80 ARG A C 1
ATOM 636 O O . ARG A 1 80 ? 27.856 -6.163 -16.549 1.00 91.44 80 ARG A O 1
ATOM 643 N N . THR A 1 81 ? 26.555 -7.986 -16.331 1.00 89.44 81 THR A N 1
ATOM 644 C CA . THR A 1 81 ? 27.506 -8.800 -15.556 1.00 89.44 81 THR A CA 1
ATOM 645 C C . THR A 1 81 ? 28.875 -8.977 -16.242 1.00 89.44 81 THR A C 1
ATOM 647 O O . THR A 1 81 ? 29.878 -8.597 -15.635 1.00 89.44 81 THR A O 1
ATOM 650 N N . PRO A 1 82 ? 28.983 -9.483 -17.491 1.00 92.25 82 PRO A N 1
ATOM 651 C CA . PRO A 1 82 ? 30.272 -9.637 -18.176 1.00 92.25 82 PRO A CA 1
ATOM 652 C C . PRO A 1 82 ? 30.949 -8.299 -18.493 1.00 92.25 82 PRO A C 1
ATOM 654 O O . PRO A 1 82 ? 32.172 -8.243 -18.589 1.00 92.25 82 PRO A O 1
ATOM 657 N N . LEU A 1 83 ? 30.176 -7.215 -18.602 1.00 90.75 83 LEU A N 1
ATOM 658 C CA . LEU A 1 83 ? 30.694 -5.856 -18.775 1.00 90.75 83 LEU A CA 1
ATOM 659 C C . LEU A 1 83 ? 31.244 -5.255 -17.468 1.00 90.75 83 LEU A C 1
ATOM 661 O O . LEU A 1 83 ? 31.659 -4.099 -17.460 1.00 90.75 83 LEU A O 1
ATOM 665 N N . GLN A 1 84 ? 31.227 -6.013 -16.363 1.00 85.00 84 GLN A N 1
ATOM 666 C CA . GLN A 1 84 ? 31.646 -5.573 -15.028 1.00 85.00 84 GLN A CA 1
ATOM 667 C C . GLN A 1 84 ? 30.922 -4.292 -14.576 1.00 85.00 84 GLN A C 1
ATOM 669 O O . GLN A 1 84 ? 31.454 -3.490 -13.806 1.00 85.00 84 GLN A O 1
ATOM 674 N N . MET A 1 85 ? 29.682 -4.098 -15.044 1.00 78.75 85 MET A N 1
ATOM 675 C CA . MET A 1 85 ? 28.866 -2.920 -14.751 1.00 78.75 85 MET A CA 1
ATOM 676 C C . MET A 1 85 ? 28.220 -3.009 -13.361 1.00 78.75 85 MET A C 1
ATOM 678 O O . MET A 1 85 ? 26.996 -3.069 -13.233 1.00 78.75 85 MET A O 1
ATOM 682 N N . GLY A 1 86 ? 29.062 -2.963 -12.326 1.00 69.19 86 GLY A N 1
ATOM 683 C CA . GLY A 1 86 ? 28.689 -2.740 -10.927 1.00 69.19 86 GLY A CA 1
ATOM 684 C C . GLY A 1 86 ? 27.712 -3.753 -10.314 1.00 69.19 86 GLY A C 1
ATOM 685 O O . GLY A 1 86 ? 27.501 -4.850 -10.825 1.00 69.19 86 GLY A O 1
ATOM 686 N N . LYS A 1 87 ? 27.137 -3.368 -9.163 1.00 79.19 87 LYS A N 1
ATOM 687 C CA . LYS A 1 87 ? 26.091 -4.120 -8.443 1.00 79.19 87 LYS A CA 1
ATOM 688 C C . LYS A 1 87 ? 24.846 -4.331 -9.322 1.00 79.19 87 LYS A C 1
ATOM 690 O O . LYS A 1 87 ? 24.665 -3.639 -10.326 1.00 79.19 87 LYS A O 1
ATOM 695 N N . ARG A 1 88 ? 23.968 -5.258 -8.908 1.00 86.25 88 ARG A N 1
ATOM 696 C CA . ARG A 1 88 ? 22.655 -5.469 -9.546 1.00 86.25 88 ARG A CA 1
ATOM 697 C C . ARG A 1 88 ? 21.895 -4.147 -9.691 1.00 86.25 88 ARG A C 1
ATOM 699 O O . ARG A 1 88 ? 21.949 -3.301 -8.798 1.00 86.25 88 ARG A O 1
ATOM 706 N N . ALA A 1 89 ? 21.221 -3.970 -10.825 1.00 91.19 89 ALA A N 1
ATOM 707 C CA . ALA A 1 89 ? 20.498 -2.741 -11.126 1.00 91.19 89 ALA A CA 1
ATOM 708 C C . ALA A 1 89 ? 19.328 -2.516 -10.152 1.00 91.19 89 ALA A C 1
ATOM 710 O O . ALA A 1 89 ? 18.573 -3.438 -9.848 1.00 91.19 89 ALA A O 1
ATOM 711 N N . ILE A 1 90 ? 19.135 -1.265 -9.719 1.00 94.75 90 ILE A N 1
ATOM 712 C CA . ILE A 1 90 ? 17.994 -0.865 -8.875 1.00 94.75 90 ILE A CA 1
ATOM 713 C C . ILE A 1 90 ? 16.663 -1.195 -9.573 1.00 94.75 90 ILE A C 1
ATOM 715 O O . ILE A 1 90 ? 15.717 -1.629 -8.922 1.00 94.75 90 ILE A O 1
ATOM 719 N N . SER A 1 91 ? 16.604 -1.072 -10.903 1.00 95.31 91 SER A N 1
ATOM 720 C CA . SER A 1 91 ? 15.423 -1.401 -11.710 1.00 95.31 91 SER A CA 1
ATOM 721 C C . SER A 1 91 ? 14.997 -2.870 -11.604 1.00 95.31 91 SER A C 1
ATOM 723 O O . SER A 1 91 ? 13.798 -3.153 -11.581 1.00 95.31 91 SER A O 1
ATOM 725 N N . LEU A 1 92 ? 15.950 -3.796 -11.457 1.00 97.06 92 LEU A N 1
ATOM 726 C CA . LEU A 1 92 ? 15.663 -5.208 -11.204 1.00 97.06 92 LEU A CA 1
ATOM 727 C C . LEU A 1 92 ? 15.045 -5.396 -9.812 1.00 97.06 92 LEU A C 1
ATOM 729 O O . LEU A 1 92 ? 14.013 -6.049 -9.684 1.00 97.06 92 LEU A O 1
ATOM 733 N N . GLY A 1 93 ? 15.608 -4.750 -8.785 1.00 98.00 93 GLY A N 1
ATOM 734 C CA . GLY A 1 93 ? 15.031 -4.758 -7.436 1.00 98.00 93 GLY A CA 1
ATOM 735 C C . GLY A 1 93 ? 13.607 -4.200 -7.407 1.00 98.00 93 GLY A C 1
ATOM 736 O O . GLY A 1 93 ? 12.717 -4.794 -6.804 1.00 98.00 93 GLY A O 1
ATOM 737 N N . GLN A 1 94 ? 13.350 -3.100 -8.120 1.00 98.06 94 GLN A N 1
ATOM 738 C CA . GLN A 1 94 ? 12.009 -2.513 -8.234 1.00 98.06 94 GLN A CA 1
ATOM 739 C C . GLN A 1 94 ? 11.025 -3.462 -8.925 1.00 98.06 94 GLN A C 1
ATOM 741 O O . GLN A 1 94 ? 9.858 -3.529 -8.540 1.00 98.06 94 GLN A O 1
ATOM 746 N N . SER A 1 95 ? 11.495 -4.217 -9.918 1.00 98.44 95 SER A N 1
ATOM 747 C CA . SER A 1 95 ? 10.679 -5.191 -10.647 1.00 98.44 95 SER A CA 1
ATOM 748 C C . SER A 1 95 ? 10.328 -6.396 -9.773 1.00 98.44 95 SER A C 1
ATOM 750 O O . SER A 1 95 ? 9.164 -6.788 -9.733 1.00 98.44 95 SER A O 1
ATOM 752 N N . TYR A 1 96 ? 11.275 -6.910 -8.981 1.00 98.75 96 TYR A N 1
ATOM 753 C CA . TYR A 1 96 ? 10.982 -7.931 -7.971 1.00 98.75 96 TYR A CA 1
ATOM 754 C C . TYR A 1 96 ? 10.027 -7.430 -6.886 1.00 98.75 96 TYR A C 1
ATOM 756 O O . TYR A 1 96 ? 9.076 -8.125 -6.544 1.00 98.75 96 TYR A O 1
ATOM 764 N N . SER A 1 97 ? 10.227 -6.208 -6.385 1.00 98.62 97 SER A N 1
ATOM 765 C CA . SER A 1 97 ? 9.337 -5.596 -5.390 1.00 98.62 97 SER A CA 1
ATOM 766 C C . SER A 1 97 ? 7.903 -5.485 -5.920 1.00 98.62 97 SER A C 1
ATOM 768 O O . SER A 1 97 ? 6.945 -5.803 -5.217 1.00 98.62 97 SER A O 1
ATOM 770 N N . GLN A 1 98 ? 7.732 -5.098 -7.188 1.00 98.50 98 GLN A N 1
ATOM 771 C CA . GLN A 1 98 ? 6.417 -5.034 -7.824 1.00 98.50 98 GLN A CA 1
ATOM 772 C C . GLN A 1 98 ? 5.808 -6.419 -8.077 1.00 98.50 98 GLN A C 1
ATOM 774 O O . GLN A 1 98 ? 4.618 -6.605 -7.835 1.00 98.50 98 GLN A O 1
ATOM 779 N N . LEU A 1 99 ? 6.597 -7.402 -8.518 1.00 98.69 99 LEU A N 1
ATOM 780 C CA . LEU A 1 99 ? 6.117 -8.774 -8.687 1.00 98.69 99 LEU A CA 1
ATOM 781 C C . LEU A 1 99 ? 5.671 -9.380 -7.344 1.00 98.69 99 LEU A C 1
ATOM 783 O O . LEU A 1 99 ? 4.615 -10.007 -7.278 1.00 98.69 99 LEU A O 1
ATOM 787 N N . GLY A 1 100 ? 6.415 -9.115 -6.264 1.00 98.62 100 GLY A N 1
ATOM 788 C CA . GLY A 1 100 ? 6.029 -9.476 -4.899 1.00 98.62 100 GLY A CA 1
ATOM 789 C C . GLY A 1 100 ? 4.677 -8.883 -4.497 1.00 98.62 100 GLY A C 1
ATOM 790 O O . GLY A 1 100 ? 3.823 -9.606 -3.986 1.00 98.62 100 GLY A O 1
ATOM 791 N N . GLN A 1 101 ? 4.430 -7.603 -4.806 1.00 98.25 101 GLN A N 1
ATOM 792 C CA . GLN A 1 101 ? 3.123 -6.971 -4.572 1.00 98.25 101 GLN A CA 1
ATOM 793 C C . GLN A 1 101 ? 1.999 -7.662 -5.346 1.00 98.25 101 GLN A C 1
ATOM 795 O O . GLN A 1 101 ? 0.950 -7.921 -4.765 1.00 98.25 101 GLN A O 1
ATOM 800 N N . VAL A 1 102 ? 2.195 -7.984 -6.630 1.00 98.19 102 VAL A N 1
ATOM 801 C CA . VAL A 1 102 ? 1.157 -8.660 -7.428 1.00 98.19 102 VAL A CA 1
ATOM 802 C C . VAL A 1 102 ? 0.807 -10.021 -6.827 1.00 98.19 102 VAL A C 1
ATOM 804 O O . VAL A 1 102 ? -0.369 -10.313 -6.625 1.00 98.19 102 VAL A O 1
ATOM 807 N N . TYR A 1 103 ? 1.809 -10.824 -6.459 1.00 98.38 103 TYR A N 1
ATOM 808 C CA . TYR A 1 103 ? 1.561 -12.085 -5.760 1.00 98.38 103 TYR A CA 1
ATOM 809 C C . TYR A 1 103 ? 0.846 -11.882 -4.419 1.00 98.38 103 TYR A C 1
ATOM 811 O O . TYR A 1 103 ? -0.023 -12.681 -4.076 1.00 98.38 103 TYR A O 1
ATOM 819 N N . ALA A 1 104 ? 1.159 -10.811 -3.683 1.00 97.75 104 ALA A N 1
ATOM 820 C CA . ALA A 1 104 ? 0.487 -10.490 -2.427 1.00 97.75 104 ALA A CA 1
ATOM 821 C C . ALA A 1 104 ? -0.994 -10.120 -2.634 1.00 97.75 104 ALA A C 1
ATOM 823 O O . ALA A 1 104 ? -1.838 -10.623 -1.895 1.00 97.75 104 ALA A O 1
ATOM 824 N N . TYR A 1 105 ? -1.336 -9.330 -3.663 1.00 96.44 105 TYR A N 1
ATOM 825 C CA . TYR A 1 105 ? -2.734 -9.058 -4.053 1.00 96.44 105 TYR A CA 1
ATOM 826 C C . TYR A 1 105 ? -3.512 -10.329 -4.398 1.00 96.44 105 TYR A C 1
ATOM 828 O O . TYR A 1 105 ? -4.700 -10.426 -4.096 1.00 96.44 105 TYR A O 1
ATOM 836 N N . MET A 1 106 ? -2.830 -11.324 -4.965 1.00 96.00 106 MET A N 1
ATOM 837 C CA . MET A 1 106 ? -3.393 -12.642 -5.268 1.00 96.00 106 MET A CA 1
ATOM 838 C C . MET A 1 106 ? -3.349 -13.623 -4.081 1.00 96.00 106 MET A C 1
ATOM 840 O O . MET A 1 106 ? -3.656 -14.800 -4.263 1.00 96.00 106 MET A O 1
ATOM 844 N N . GLU A 1 107 ? -2.939 -13.169 -2.890 1.00 94.81 107 GLU A N 1
ATOM 845 C CA . GLU A 1 107 ? -2.784 -13.972 -1.665 1.00 94.81 107 GLU A CA 1
ATOM 846 C C . GLU A 1 107 ? -1.853 -15.196 -1.831 1.00 94.81 107 GLU A C 1
ATOM 848 O O . GLU A 1 107 ? -2.015 -16.228 -1.177 1.00 94.81 107 GLU A O 1
ATOM 853 N N . GLN A 1 108 ? -0.844 -15.095 -2.702 1.00 96.19 108 GLN A N 1
ATOM 854 C CA . GLN A 1 108 ? 0.095 -16.184 -2.984 1.00 96.19 108 GLN A CA 1
ATOM 855 C C . GLN A 1 108 ? 1.349 -16.105 -2.106 1.00 96.19 108 GLN A C 1
ATOM 857 O O . GLN A 1 108 ? 1.899 -15.032 -1.845 1.00 96.19 108 GLN A O 1
ATOM 862 N N . SER A 1 109 ? 1.844 -17.266 -1.663 1.00 94.44 109 SER A N 1
ATOM 863 C CA . SER A 1 109 ? 3.023 -17.372 -0.789 1.00 94.44 109 SER A CA 1
ATOM 864 C C . SER A 1 109 ? 4.319 -16.893 -1.437 1.00 94.44 109 SER A C 1
ATOM 866 O O . SER A 1 109 ? 5.231 -16.469 -0.730 1.00 94.44 109 SER A O 1
ATOM 868 N N . ASP A 1 110 ? 4.389 -16.930 -2.767 1.00 96.38 110 ASP A N 1
ATOM 869 C CA . ASP A 1 110 ? 5.586 -16.577 -3.533 1.00 96.38 110 ASP A CA 1
ATOM 870 C C . ASP A 1 110 ? 5.989 -15.107 -3.346 1.00 96.38 110 ASP A C 1
ATOM 872 O O . ASP A 1 110 ? 7.167 -14.772 -3.498 1.00 96.38 110 ASP A O 1
ATOM 876 N N . ALA A 1 111 ? 5.042 -14.248 -2.941 1.00 98.00 111 ALA A N 1
ATOM 877 C CA . ALA A 1 111 ? 5.249 -12.826 -2.679 1.00 98.00 111 ALA A CA 1
ATOM 878 C C . ALA A 1 111 ? 6.473 -12.550 -1.793 1.00 98.00 111 ALA A C 1
ATOM 880 O O . ALA A 1 111 ? 7.306 -11.707 -2.128 1.00 98.00 111 ALA A O 1
ATOM 881 N N . GLU A 1 112 ? 6.611 -13.301 -0.695 1.00 98.31 112 GLU A N 1
ATOM 882 C CA . GLU A 1 112 ? 7.707 -13.144 0.266 1.00 98.31 112 GLU A CA 1
ATOM 883 C C . GLU A 1 112 ? 9.071 -13.291 -0.411 1.00 98.31 112 GLU A C 1
ATOM 885 O O . GLU A 1 112 ? 9.946 -12.445 -0.243 1.00 98.31 112 GLU A O 1
ATOM 890 N N . SER A 1 113 ? 9.235 -14.324 -1.241 1.00 98.38 113 SER A N 1
ATOM 891 C CA . SER A 1 113 ? 10.510 -14.606 -1.901 1.00 98.38 113 SER A CA 1
ATOM 892 C C . SER A 1 113 ? 10.961 -13.456 -2.807 1.00 98.38 113 SER A C 1
ATOM 894 O O . SER A 1 113 ? 12.134 -13.082 -2.787 1.00 98.38 113 SER A O 1
ATOM 896 N N . TYR A 1 114 ? 10.032 -12.833 -3.536 1.00 98.69 114 TYR A N 1
ATOM 897 C CA . TYR A 1 114 ? 10.333 -11.713 -4.425 1.00 98.69 114 TYR A CA 1
ATOM 898 C C . TYR A 1 114 ? 10.621 -10.419 -3.663 1.00 98.69 114 TYR A C 1
ATOM 900 O O . TYR A 1 114 ? 11.537 -9.683 -4.034 1.00 98.69 114 TYR A O 1
ATOM 908 N N . PHE A 1 115 ? 9.923 -10.159 -2.554 1.00 98.69 115 PHE A N 1
ATOM 909 C CA . PHE A 1 115 ? 10.275 -9.042 -1.675 1.00 98.69 115 PHE A CA 1
ATOM 910 C C . PHE A 1 115 ? 11.689 -9.189 -1.106 1.00 98.69 115 PHE A C 1
ATOM 912 O O . PHE A 1 115 ? 12.459 -8.230 -1.128 1.00 98.69 115 PHE A O 1
ATOM 919 N N . LEU A 1 116 ? 12.061 -10.388 -0.652 1.00 98.44 116 LEU A N 1
ATOM 920 C CA . LEU A 1 116 ? 13.401 -10.653 -0.125 1.00 98.44 116 LEU A CA 1
ATOM 921 C C . LEU A 1 116 ? 14.487 -10.488 -1.198 1.00 98.44 116 LEU A C 1
ATOM 923 O O . LEU A 1 116 ? 15.526 -9.888 -0.925 1.00 98.44 116 LEU A O 1
ATOM 927 N N . GLN A 1 117 ? 14.237 -10.943 -2.430 1.00 98.19 117 GLN A N 1
ATOM 928 C CA . GLN A 1 117 ? 15.151 -10.722 -3.559 1.00 98.19 117 GLN A CA 1
ATOM 929 C C . GLN A 1 117 ? 15.330 -9.235 -3.889 1.00 98.19 117 GLN A C 1
ATOM 931 O O . GLN A 1 117 ? 16.445 -8.797 -4.175 1.00 98.19 117 GLN A O 1
ATOM 936 N N . ALA A 1 118 ? 14.251 -8.451 -3.836 1.00 98.38 118 ALA A N 1
ATOM 937 C CA . ALA A 1 118 ? 14.314 -7.007 -4.028 1.00 98.38 118 ALA A CA 1
ATOM 938 C C . ALA A 1 118 ? 15.140 -6.324 -2.926 1.00 98.38 118 ALA A C 1
ATOM 940 O O . ALA A 1 118 ? 16.026 -5.523 -3.220 1.00 98.38 118 ALA A O 1
ATOM 941 N N . ILE A 1 119 ? 14.897 -6.681 -1.663 1.00 97.94 119 ILE A N 1
ATOM 942 C CA . ILE A 1 119 ? 15.611 -6.127 -0.505 1.00 97.94 119 ILE A CA 1
ATOM 943 C C . ILE A 1 119 ? 17.116 -6.421 -0.576 1.00 97.94 119 ILE A C 1
ATOM 945 O O . ILE A 1 119 ? 17.915 -5.534 -0.296 1.00 97.94 119 ILE A O 1
ATOM 949 N N . ASP A 1 120 ? 17.511 -7.614 -1.022 1.00 97.12 120 ASP A N 1
ATOM 950 C CA . ASP A 1 120 ? 18.916 -8.009 -1.215 1.00 97.12 120 ASP A CA 1
ATOM 951 C C . ASP A 1 120 ? 19.637 -7.200 -2.325 1.00 97.12 120 ASP A C 1
ATOM 953 O O . ASP A 1 120 ? 20.867 -7.201 -2.438 1.00 97.12 120 ASP A O 1
ATOM 957 N N . ILE A 1 121 ? 18.892 -6.488 -3.179 1.00 96.81 121 ILE A N 1
ATOM 958 C CA . ILE A 1 121 ? 19.452 -5.562 -4.177 1.00 96.81 121 ILE A CA 1
ATOM 959 C C . ILE A 1 121 ? 19.637 -4.161 -3.593 1.00 96.81 121 ILE A C 1
ATOM 961 O O . ILE A 1 121 ? 20.624 -3.488 -3.911 1.00 96.81 121 ILE A O 1
ATOM 965 N N . PHE A 1 122 ? 18.692 -3.701 -2.777 1.00 96.69 122 PHE A N 1
ATOM 966 C CA . PHE A 1 122 ? 18.685 -2.331 -2.285 1.00 96.69 122 PHE A CA 1
ATOM 967 C C . PHE A 1 122 ? 19.697 -2.112 -1.164 1.00 96.69 122 PHE A C 1
ATOM 969 O O . PHE A 1 122 ? 19.935 -2.966 -0.313 1.00 96.69 122 PHE A O 1
ATOM 976 N N . ALA A 1 123 ? 20.298 -0.924 -1.145 1.00 94.00 123 ALA A N 1
ATOM 977 C CA . ALA A 1 123 ? 21.071 -0.507 0.012 1.00 94.00 123 ALA A CA 1
ATOM 978 C C . ALA A 1 123 ? 20.113 -0.199 1.171 1.00 94.00 123 ALA A C 1
ATOM 980 O O . ALA A 1 123 ? 19.081 0.447 0.969 1.00 94.00 123 ALA A O 1
ATOM 981 N N . VAL A 1 124 ? 20.474 -0.644 2.375 1.00 91.94 124 VAL A N 1
ATOM 982 C CA . VAL A 1 124 ? 19.768 -0.280 3.610 1.00 91.94 124 VAL A CA 1
ATOM 983 C C . VAL A 1 124 ? 19.705 1.248 3.718 1.00 91.94 124 VAL A C 1
ATOM 985 O O . VAL A 1 124 ? 20.602 1.946 3.245 1.00 91.94 124 VAL A O 1
ATOM 988 N N . ASP A 1 125 ? 18.616 1.747 4.294 1.00 89.94 125 ASP A N 1
ATOM 989 C CA . ASP A 1 125 ? 18.326 3.173 4.475 1.00 89.94 125 ASP A CA 1
ATOM 990 C C . ASP A 1 125 ? 18.039 3.982 3.197 1.00 89.94 125 ASP A C 1
ATOM 992 O O . ASP A 1 125 ? 18.068 5.212 3.203 1.00 89.94 125 ASP A O 1
ATOM 996 N N . THR A 1 126 ? 17.704 3.308 2.093 1.00 93.56 126 THR A N 1
ATOM 997 C CA . THR A 1 126 ? 17.199 3.959 0.870 1.00 93.56 126 THR A CA 1
ATOM 998 C C . THR A 1 126 ? 15.671 3.926 0.781 1.00 93.56 126 THR A C 1
ATOM 1000 O O . THR A 1 126 ? 15.029 3.069 1.389 1.00 93.56 126 THR A O 1
ATOM 1003 N N . ASP A 1 127 ? 15.084 4.826 -0.022 1.00 94.06 127 ASP A N 1
ATOM 1004 C CA . ASP A 1 127 ? 13.636 4.837 -0.310 1.00 94.06 127 ASP A CA 1
ATOM 1005 C C . ASP A 1 127 ? 13.142 3.479 -0.829 1.00 94.06 127 ASP A C 1
ATOM 1007 O O . ASP A 1 127 ? 12.197 2.906 -0.292 1.00 94.06 127 ASP A O 1
ATOM 1011 N N . ASP A 1 128 ? 13.830 2.901 -1.819 1.00 96.44 128 ASP A N 1
ATOM 1012 C CA . ASP A 1 128 ? 13.456 1.602 -2.385 1.00 96.44 128 ASP A CA 1
ATOM 1013 C C . ASP A 1 128 ? 13.475 0.471 -1.340 1.00 96.44 128 ASP A C 1
ATOM 1015 O O . ASP A 1 128 ? 12.593 -0.397 -1.352 1.00 96.44 128 ASP A O 1
ATOM 1019 N N . TYR A 1 129 ? 14.443 0.498 -0.414 1.00 97.00 129 TYR A N 1
ATOM 1020 C CA . TYR A 1 129 ? 14.517 -0.451 0.697 1.00 97.00 129 TYR A CA 1
ATOM 1021 C C . TYR A 1 129 ? 13.317 -0.291 1.636 1.00 97.00 129 TYR A C 1
ATOM 1023 O O . TYR A 1 129 ? 12.570 -1.251 1.833 1.00 97.00 129 TYR A O 1
ATOM 1031 N N . TYR A 1 130 ? 13.079 0.911 2.174 1.00 96.94 130 TYR A N 1
ATOM 1032 C CA . TYR A 1 130 ? 11.987 1.139 3.127 1.00 96.94 130 TYR A CA 1
ATOM 1033 C C . TYR A 1 130 ? 10.611 0.918 2.503 1.00 96.94 130 TYR A C 1
ATOM 1035 O O . TYR A 1 130 ? 9.742 0.312 3.136 1.00 96.94 130 TYR A O 1
ATOM 1043 N N . ARG A 1 131 ? 10.415 1.333 1.250 1.00 96.62 131 ARG A N 1
ATOM 1044 C CA . ARG A 1 131 ? 9.183 1.069 0.505 1.00 96.62 131 ARG A CA 1
ATOM 1045 C C . ARG A 1 131 ? 8.938 -0.432 0.347 1.00 96.62 131 ARG A C 1
ATOM 1047 O O . ARG A 1 131 ? 7.834 -0.903 0.597 1.00 96.62 131 ARG A O 1
ATOM 1054 N N . THR A 1 132 ? 9.965 -1.204 -0.002 1.00 98.31 132 THR A N 1
ATOM 1055 C CA . THR A 1 132 ? 9.824 -2.658 -0.177 1.00 98.31 132 THR A CA 1
ATOM 1056 C C . THR A 1 132 ? 9.611 -3.386 1.150 1.00 98.31 132 THR A C 1
ATOM 1058 O O . THR A 1 132 ? 8.774 -4.284 1.222 1.00 98.31 132 THR A O 1
ATOM 1061 N N . VAL A 1 133 ? 10.290 -2.973 2.224 1.00 98.25 133 VAL A N 1
ATOM 1062 C CA . VAL A 1 133 ? 10.032 -3.510 3.569 1.00 98.25 133 VAL A CA 1
ATOM 1063 C C . VAL A 1 133 ? 8.611 -3.170 4.029 1.00 98.25 133 VAL A C 1
ATOM 1065 O O . VAL A 1 133 ? 7.949 -4.029 4.600 1.00 98.25 133 VAL A O 1
ATOM 1068 N N . SER A 1 134 ? 8.091 -1.975 3.730 1.00 97.94 134 SER A N 1
ATOM 1069 C CA . SER A 1 134 ? 6.690 -1.621 4.009 1.00 97.94 134 SER A CA 1
ATOM 1070 C C . SER A 1 134 ? 5.715 -2.591 3.331 1.00 97.94 134 SER A C 1
ATOM 1072 O O . SER A 1 134 ? 4.832 -3.139 3.994 1.00 97.94 134 SER A O 1
ATOM 1074 N N . TYR A 1 135 ? 5.919 -2.880 2.042 1.00 98.31 135 TYR A N 1
ATOM 1075 C CA . TYR A 1 135 ? 5.120 -3.862 1.303 1.00 98.31 135 TYR A CA 1
ATOM 1076 C C . TYR A 1 135 ? 5.199 -5.269 1.904 1.00 98.31 135 TYR A C 1
ATOM 1078 O O . TYR A 1 135 ? 4.168 -5.931 2.054 1.00 98.31 135 TYR A O 1
ATOM 1086 N N . LEU A 1 136 ? 6.395 -5.703 2.299 1.00 98.56 136 LEU A N 1
ATOM 1087 C CA . LEU A 1 136 ? 6.612 -6.990 2.953 1.00 98.56 136 LEU A CA 1
ATOM 1088 C C . LEU A 1 136 ? 5.899 -7.075 4.314 1.00 98.56 136 LEU A C 1
ATOM 1090 O O . LEU A 1 136 ? 5.251 -8.076 4.614 1.00 98.56 136 LEU A O 1
ATOM 1094 N N . LEU A 1 137 ? 5.962 -6.015 5.124 1.00 98.50 137 LEU A N 1
ATOM 1095 C CA . LEU A 1 137 ? 5.283 -5.957 6.419 1.00 98.50 137 LEU A CA 1
ATOM 1096 C C . LEU A 1 137 ? 3.763 -6.003 6.258 1.00 98.50 137 LEU A C 1
ATOM 1098 O O . LEU A 1 137 ? 3.100 -6.736 6.988 1.00 98.50 137 LEU A O 1
ATOM 1102 N N . HIS A 1 138 ? 3.205 -5.291 5.275 1.00 98.38 138 HIS A N 1
ATOM 1103 C CA . HIS A 1 138 ? 1.786 -5.410 4.942 1.00 98.38 138 HIS A CA 1
ATOM 1104 C C . HIS A 1 138 ? 1.406 -6.837 4.539 1.00 98.38 138 HIS A C 1
ATOM 1106 O O . HIS A 1 138 ? 0.373 -7.333 4.987 1.00 98.38 138 HIS A O 1
ATOM 1112 N N . TYR A 1 139 ? 2.262 -7.516 3.772 1.00 98.19 139 TYR A N 1
ATOM 1113 C CA . TYR A 1 139 ? 2.035 -8.903 3.378 1.00 98.19 139 TYR A CA 1
ATOM 1114 C C . TYR A 1 139 ? 2.025 -9.823 4.602 1.00 98.19 139 TYR A C 1
ATOM 1116 O O . TYR A 1 139 ? 1.125 -10.647 4.736 1.00 98.19 139 TYR A O 1
ATOM 1124 N N . TYR A 1 140 ? 2.965 -9.656 5.536 1.00 98.38 140 TYR A N 1
ATOM 1125 C CA . TYR A 1 140 ? 2.968 -10.436 6.774 1.00 98.38 140 TYR A CA 1
ATOM 1126 C C . TYR A 1 140 ? 1.746 -10.173 7.644 1.00 98.38 140 TYR A C 1
ATOM 1128 O O . TYR A 1 140 ? 1.230 -11.117 8.242 1.00 98.38 140 TYR A O 1
ATOM 1136 N N . ILE A 1 141 ? 1.262 -8.931 7.693 1.00 98.00 141 ILE A N 1
ATOM 1137 C CA . ILE A 1 141 ? 0.024 -8.614 8.400 1.00 98.00 141 ILE A CA 1
ATOM 1138 C C . ILE A 1 141 ? -1.153 -9.389 7.787 1.00 98.00 141 ILE A C 1
ATOM 1140 O O . ILE A 1 141 ? -1.867 -10.083 8.510 1.00 98.00 141 ILE A O 1
ATOM 1144 N N . ASP A 1 142 ? -1.315 -9.339 6.465 1.00 95.56 142 ASP A N 1
ATOM 1145 C CA . ASP A 1 142 ? -2.444 -9.974 5.771 1.00 95.56 142 ASP A CA 1
ATOM 1146 C C . ASP A 1 142 ? -2.361 -11.506 5.770 1.00 95.56 142 ASP A C 1
ATOM 1148 O O . ASP A 1 142 ? -3.371 -12.189 5.937 1.00 95.56 142 ASP A O 1
ATOM 1152 N N . ALA A 1 143 ? -1.149 -12.055 5.677 1.00 95.50 143 ALA A N 1
ATOM 1153 C CA . ALA A 1 143 ? -0.875 -13.486 5.787 1.00 95.50 143 ALA A CA 1
ATOM 1154 C C . ALA A 1 143 ? -0.842 -13.993 7.244 1.00 95.50 143 ALA A C 1
ATOM 1156 O O . ALA A 1 143 ? -0.561 -15.170 7.474 1.00 95.50 143 ALA A O 1
ATOM 1157 N N . ASN A 1 144 ? -1.105 -13.124 8.228 1.00 96.12 144 ASN A N 1
ATOM 1158 C CA . ASN A 1 144 ? -1.092 -13.429 9.660 1.00 96.12 144 ASN A CA 1
ATOM 1159 C C . ASN A 1 144 ? 0.231 -14.062 10.158 1.00 96.12 144 ASN A C 1
ATOM 1161 O O . ASN A 1 144 ? 0.229 -14.990 10.968 1.00 96.12 144 ASN A O 1
ATOM 1165 N N . LYS A 1 145 ? 1.370 -13.559 9.667 1.00 97.62 145 LYS A N 1
ATOM 1166 C CA . LYS A 1 145 ? 2.736 -14.008 9.994 1.00 97.62 145 LYS A CA 1
ATOM 1167 C C . LYS A 1 145 ? 3.395 -13.073 11.021 1.00 97.62 145 LYS A C 1
ATOM 1169 O O . LYS A 1 145 ? 4.297 -12.309 10.679 1.00 97.62 145 LYS A O 1
ATOM 1174 N N . GLN A 1 146 ? 2.940 -13.120 12.275 1.00 97.75 146 GLN A N 1
ATOM 1175 C CA . GLN A 1 146 ? 3.389 -12.191 13.325 1.00 97.75 146 GLN A CA 1
ATOM 1176 C C . GLN A 1 146 ? 4.904 -12.255 13.595 1.00 97.75 146 GLN A C 1
ATOM 1178 O O . GLN A 1 146 ? 5.550 -11.213 13.601 1.00 97.75 146 GLN A O 1
ATOM 1183 N N . ASP A 1 147 ? 5.490 -13.447 13.735 1.00 98.00 147 ASP A N 1
ATOM 1184 C CA . ASP A 1 147 ? 6.927 -13.590 14.034 1.00 98.00 147 ASP A CA 1
ATOM 1185 C C . ASP A 1 147 ? 7.811 -12.942 12.950 1.00 98.00 147 ASP A C 1
ATOM 1187 O O . ASP A 1 147 ? 8.784 -12.243 13.244 1.00 98.00 147 ASP A O 1
ATOM 1191 N N . ALA A 1 148 ? 7.440 -13.122 11.677 1.00 98.12 148 ALA A N 1
ATOM 1192 C CA . ALA A 1 148 ? 8.141 -12.513 10.549 1.00 98.12 148 ALA A CA 1
ATOM 1193 C C . ALA A 1 148 ? 7.936 -10.989 10.508 1.00 98.12 148 ALA A C 1
ATOM 1195 O O . ALA A 1 148 ? 8.885 -10.245 10.244 1.00 98.12 148 ALA A O 1
ATOM 1196 N N . TYR A 1 149 ? 6.720 -10.517 10.815 1.00 98.44 149 TYR A N 1
ATOM 1197 C CA . TYR A 1 149 ? 6.435 -9.091 10.981 1.00 98.44 149 TYR A CA 1
ATOM 1198 C C . TYR A 1 149 ? 7.315 -8.467 12.070 1.00 98.44 149 TYR A C 1
ATOM 1200 O O . TYR A 1 149 ? 7.889 -7.409 11.841 1.00 98.44 149 TYR A O 1
ATOM 1208 N N . GLU A 1 150 ? 7.474 -9.115 13.223 1.00 97.69 150 GLU A N 1
ATOM 1209 C CA . GLU A 1 150 ? 8.286 -8.606 14.335 1.00 97.69 150 GLU A CA 1
ATOM 1210 C C . GLU A 1 150 ? 9.776 -8.561 13.992 1.00 97.69 150 GLU A C 1
ATOM 1212 O O . GLU A 1 150 ? 10.448 -7.562 14.268 1.00 97.69 150 GLU A O 1
ATOM 1217 N N . GLN A 1 151 ? 10.284 -9.599 13.321 1.00 97.06 151 GLN A N 1
ATOM 1218 C CA . GLN A 1 151 ? 11.676 -9.657 12.879 1.00 97.06 151 GLN A CA 1
ATOM 1219 C C . GLN A 1 151 ? 12.022 -8.500 11.931 1.00 97.06 151 GLN A C 1
ATOM 1221 O O . GLN A 1 151 ? 13.035 -7.822 12.118 1.00 97.06 151 GLN A O 1
ATOM 1226 N N . TRP A 1 152 ? 11.189 -8.265 10.915 1.00 97.12 152 TRP A N 1
ATOM 1227 C CA . TRP A 1 152 ? 11.405 -7.188 9.945 1.00 97.12 152 TRP A CA 1
ATOM 1228 C C . TRP A 1 152 ? 11.040 -5.809 10.506 1.00 97.12 152 TRP A C 1
ATOM 1230 O O . TRP A 1 152 ? 11.701 -4.810 10.207 1.00 97.12 152 TRP A O 1
ATOM 1240 N N . GLY A 1 153 ? 10.021 -5.760 11.362 1.00 96.19 153 GLY A N 1
ATOM 1241 C CA . GLY A 1 153 ? 9.523 -4.556 12.011 1.00 96.19 153 GLY A CA 1
ATOM 1242 C C . GLY A 1 153 ? 10.553 -3.918 12.935 1.00 96.19 153 GLY A C 1
ATOM 1243 O O . GLY A 1 153 ? 10.593 -2.694 13.028 1.00 96.19 153 GLY A O 1
ATOM 1244 N N . LEU A 1 154 ? 11.436 -4.709 13.557 1.00 94.25 154 LEU A N 1
ATOM 1245 C CA . LEU A 1 154 ? 12.468 -4.189 14.454 1.00 94.25 154 LEU A CA 1
ATOM 1246 C C . LEU A 1 154 ? 13.307 -3.092 13.790 1.00 94.25 154 LEU A C 1
ATOM 1248 O O . LEU A 1 154 ? 13.396 -1.988 14.318 1.00 94.25 154 LEU A O 1
ATOM 1252 N N . ASN A 1 155 ? 13.886 -3.372 12.622 1.00 91.88 155 ASN A N 1
ATOM 1253 C CA . ASN A 1 155 ? 14.702 -2.389 11.908 1.00 91.88 155 ASN A CA 1
ATOM 1254 C C . ASN A 1 155 ? 13.837 -1.300 11.267 1.00 91.88 155 ASN A C 1
ATOM 1256 O O . ASN A 1 155 ? 14.216 -0.134 11.281 1.00 91.88 155 ASN A O 1
ATOM 1260 N N . TYR A 1 156 ? 12.658 -1.663 10.755 1.00 95.94 156 TYR A N 1
ATOM 1261 C CA . TYR A 1 156 ? 11.739 -0.707 10.137 1.00 95.94 156 TYR A CA 1
ATOM 1262 C C . TYR A 1 156 ? 11.254 0.372 11.119 1.00 95.94 156 TYR A C 1
ATOM 1264 O O . TYR A 1 156 ? 11.041 1.513 10.723 1.00 95.94 156 TYR A O 1
ATOM 1272 N N . PHE A 1 157 ? 11.117 0.048 12.405 1.00 96.31 157 PHE A N 1
ATOM 1273 C CA . PHE A 1 157 ? 10.703 0.984 13.452 1.00 96.31 157 PHE A CA 1
ATOM 1274 C C . PHE A 1 157 ? 11.872 1.436 14.348 1.00 96.31 157 PHE A C 1
ATOM 1276 O O . PHE A 1 157 ? 11.712 1.594 15.563 1.00 96.31 157 PHE A O 1
ATOM 1283 N N . GLY A 1 158 ? 13.064 1.615 13.770 1.00 91.69 158 GLY A N 1
ATOM 1284 C CA . GLY A 1 158 ? 14.207 2.234 14.452 1.00 91.69 158 GLY A CA 1
ATOM 1285 C C . GLY A 1 158 ? 14.759 1.430 15.635 1.00 91.69 158 GLY A C 1
ATOM 1286 O O . GLY A 1 158 ? 15.189 2.003 16.634 1.00 91.69 158 GLY A O 1
ATOM 1287 N N . GLY A 1 159 ? 14.691 0.099 15.577 1.00 94.25 159 GLY A N 1
ATOM 1288 C CA . GLY A 1 159 ? 15.134 -0.803 16.646 1.00 94.25 159 GLY A CA 1
ATOM 1289 C C . GLY A 1 159 ? 14.148 -0.934 17.813 1.00 94.25 159 GLY A C 1
ATOM 1290 O O . GLY A 1 159 ? 14.486 -1.515 18.847 1.00 94.25 159 GLY A O 1
ATOM 1291 N N . CYS A 1 160 ? 12.930 -0.398 17.690 1.00 94.88 160 CYS A N 1
ATOM 1292 C CA . CYS A 1 160 ? 11.936 -0.445 18.760 1.00 94.88 160 CYS A CA 1
ATOM 1293 C C . CYS A 1 160 ? 11.166 -1.775 18.779 1.00 94.88 160 CYS A C 1
ATOM 1295 O O . CYS A 1 160 ? 10.353 -2.056 17.901 1.00 94.88 160 CYS A O 1
ATOM 1297 N N . VAL A 1 161 ? 11.361 -2.557 19.846 1.00 91.38 161 VAL A N 1
ATOM 1298 C CA . VAL A 1 161 ? 10.715 -3.874 20.018 1.00 91.38 161 VAL A CA 1
ATOM 1299 C C . VAL A 1 161 ? 9.227 -3.764 20.373 1.00 91.38 161 VAL A C 1
ATOM 1301 O O . VAL A 1 161 ? 8.424 -4.550 19.893 1.00 91.38 161 VAL A O 1
ATOM 1304 N N . ASN A 1 162 ? 8.838 -2.808 21.223 1.00 94.56 162 ASN A N 1
ATOM 1305 C CA . ASN A 1 162 ? 7.459 -2.706 21.716 1.00 94.56 162 ASN A CA 1
ATOM 1306 C C . ASN A 1 162 ? 6.646 -1.623 20.993 1.00 94.56 162 ASN A C 1
ATOM 1308 O O . ASN A 1 162 ? 7.196 -0.608 20.562 1.00 94.56 162 ASN A O 1
ATOM 1312 N N . ILE A 1 163 ? 5.322 -1.805 20.958 1.00 96.75 163 ILE A N 1
ATOM 1313 C CA . ILE A 1 163 ? 4.376 -0.937 20.239 1.00 96.75 163 ILE A CA 1
ATOM 1314 C C . ILE A 1 163 ? 4.455 0.546 20.649 1.00 96.75 163 ILE A C 1
ATOM 1316 O O . ILE A 1 163 ? 4.395 1.432 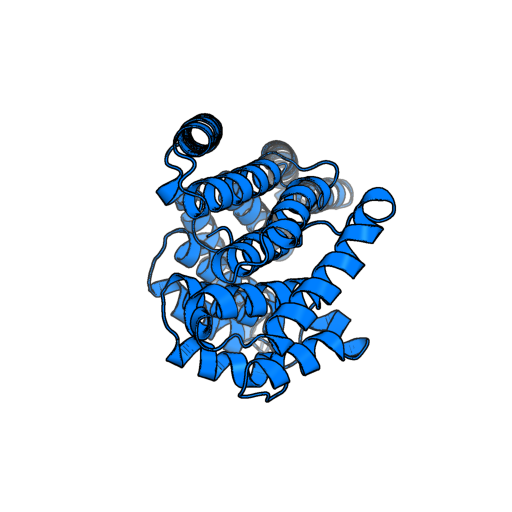19.802 1.00 96.75 163 ILE A O 1
ATOM 1320 N N . ILE A 1 164 ? 4.688 0.849 21.931 1.00 96.56 164 ILE A N 1
ATOM 1321 C CA . ILE A 1 164 ? 4.819 2.238 22.410 1.00 96.56 164 ILE A CA 1
ATOM 1322 C C . ILE A 1 164 ? 6.105 2.875 21.866 1.00 96.56 164 ILE A C 1
ATOM 1324 O O . ILE A 1 164 ? 6.100 4.024 21.421 1.00 96.56 164 ILE A O 1
ATOM 1328 N N . GLY A 1 165 ? 7.209 2.125 21.880 1.00 96.62 165 GLY A N 1
ATOM 1329 C CA . GLY A 1 165 ? 8.484 2.537 21.303 1.00 96.62 165 GLY A CA 1
ATOM 1330 C C . GLY A 1 165 ? 8.375 2.797 19.803 1.00 96.62 165 GLY A C 1
ATOM 1331 O O . GLY A 1 165 ? 8.856 3.830 19.344 1.00 96.62 165 GLY A O 1
ATOM 1332 N N . GLN A 1 166 ? 7.683 1.918 19.072 1.00 96.88 166 GLN A N 1
ATOM 1333 C CA . GLN A 1 166 ? 7.450 2.063 17.632 1.00 96.88 166 GLN A CA 1
ATOM 1334 C C . GLN A 1 166 ? 6.651 3.333 17.312 1.00 96.88 166 GLN A C 1
ATOM 1336 O O . GLN A 1 166 ? 7.082 4.127 16.480 1.00 96.88 166 GLN A O 1
ATOM 1341 N N . LEU A 1 167 ? 5.547 3.604 18.024 1.00 96.75 167 LEU A N 1
ATOM 1342 C CA . LEU A 1 167 ? 4.803 4.857 17.838 1.00 96.75 167 LEU A CA 1
ATOM 1343 C C . LEU A 1 167 ? 5.671 6.082 18.141 1.00 96.75 167 LEU A C 1
ATOM 1345 O O . LEU A 1 167 ? 5.648 7.059 17.394 1.00 96.75 167 LEU A O 1
ATOM 1349 N N . ARG A 1 168 ? 6.458 6.029 19.221 1.00 95.62 168 ARG A N 1
ATOM 1350 C CA . ARG A 1 168 ? 7.362 7.122 19.589 1.00 95.62 168 ARG A CA 1
ATOM 1351 C C . ARG A 1 168 ? 8.402 7.379 18.502 1.00 95.62 168 ARG A C 1
ATOM 1353 O O . ARG A 1 168 ? 8.667 8.547 18.229 1.00 95.62 168 ARG A O 1
ATOM 1360 N N . PHE A 1 169 ? 8.972 6.335 17.901 1.00 95.00 169 PHE A N 1
ATOM 1361 C CA . PHE A 1 169 ? 9.870 6.465 16.754 1.00 95.00 169 PHE A CA 1
ATOM 1362 C C . PHE A 1 169 ? 9.168 7.199 15.607 1.00 95.00 169 PHE A C 1
ATOM 1364 O O . PHE A 1 169 ? 9.629 8.264 15.208 1.00 95.00 169 PHE A O 1
ATOM 1371 N N . LEU A 1 170 ? 7.994 6.721 15.183 1.00 95.00 170 LEU A N 1
ATOM 1372 C CA . LEU A 1 170 ? 7.235 7.317 14.077 1.00 95.00 170 LEU A CA 1
ATOM 1373 C C . LEU A 1 170 ? 6.928 8.804 14.304 1.00 95.00 170 LEU A C 1
ATOM 1375 O O . LEU A 1 170 ? 7.147 9.626 13.422 1.00 95.00 170 LEU A O 1
ATOM 1379 N N . THR A 1 171 ? 6.490 9.174 15.510 1.00 92.19 171 THR A N 1
ATOM 1380 C CA . THR A 1 171 ? 6.169 10.577 15.836 1.00 92.19 171 THR A CA 1
ATOM 1381 C C . THR A 1 171 ? 7.390 11.494 15.953 1.00 92.19 171 THR A C 1
ATOM 1383 O O . THR A 1 171 ? 7.230 12.713 15.947 1.00 92.19 171 THR A O 1
ATOM 1386 N N . ASN A 1 172 ? 8.595 10.927 16.070 1.00 93.00 172 ASN A N 1
ATOM 1387 C CA . ASN A 1 172 ? 9.846 11.663 16.254 1.00 93.00 172 ASN A CA 1
ATOM 1388 C C . ASN A 1 172 ? 10.831 11.475 15.092 1.00 93.00 172 ASN A C 1
ATOM 1390 O O . ASN A 1 172 ? 11.990 11.861 15.239 1.00 93.00 172 ASN A O 1
ATOM 1394 N N . MET A 1 173 ? 10.392 10.913 13.959 1.00 91.06 173 MET A N 1
ATOM 1395 C CA . MET A 1 173 ? 11.245 10.776 12.778 1.00 91.06 173 MET A CA 1
ATOM 1396 C C . MET A 1 173 ? 11.839 12.135 12.391 1.00 91.06 173 MET A C 1
ATOM 1398 O O . MET A 1 173 ? 11.138 13.150 12.301 1.00 91.06 173 MET A O 1
ATOM 1402 N N . THR A 1 174 ? 13.143 12.147 12.158 1.00 89.25 174 THR A N 1
ATOM 1403 C CA . THR A 1 174 ? 13.908 13.277 11.634 1.00 89.25 174 THR A CA 1
ATOM 1404 C C . THR A 1 174 ? 13.489 13.607 10.201 1.00 89.25 174 THR A C 1
ATOM 1406 O O . THR A 1 174 ? 12.839 12.813 9.521 1.00 89.25 174 THR A O 1
ATOM 1409 N N . GLY A 1 175 ? 13.858 14.797 9.714 1.00 86.19 175 GLY A N 1
ATOM 1410 C CA . GLY A 1 175 ? 13.562 15.199 8.334 1.00 86.19 175 GLY A CA 1
ATOM 1411 C C . GLY A 1 175 ? 14.079 14.192 7.301 1.00 86.19 175 GLY A C 1
ATOM 1412 O O . GLY A 1 175 ? 13.337 13.836 6.389 1.00 86.19 175 GLY A O 1
ATOM 1413 N N . ASP A 1 176 ? 15.294 13.680 7.498 1.00 85.56 176 ASP A N 1
ATOM 1414 C CA . ASP A 1 176 ? 15.925 12.716 6.593 1.00 85.56 176 ASP A CA 1
ATOM 1415 C C . ASP A 1 176 ? 15.187 11.368 6.597 1.00 85.56 176 ASP A C 1
ATOM 1417 O O . ASP A 1 176 ? 14.868 10.838 5.534 1.00 85.56 176 ASP A O 1
ATOM 1421 N N . GLU A 1 177 ? 14.808 10.857 7.774 1.00 86.88 177 GLU A N 1
ATOM 1422 C CA . GLU A 1 177 ? 14.006 9.629 7.898 1.00 86.88 177 GLU A CA 1
ATOM 1423 C C . GLU A 1 177 ? 12.636 9.780 7.219 1.00 86.88 177 GLU A C 1
ATOM 1425 O O . GLU A 1 177 ? 12.168 8.876 6.523 1.00 86.88 177 GLU A O 1
ATOM 1430 N N . LYS A 1 178 ? 11.990 10.947 7.361 1.00 84.94 178 LYS A N 1
ATOM 1431 C CA . LYS A 1 178 ? 10.697 11.220 6.712 1.00 84.94 178 LYS A CA 1
ATOM 1432 C C . LYS A 1 178 ? 10.795 11.243 5.188 1.00 84.94 178 LYS A C 1
ATOM 1434 O O . LYS A 1 178 ? 9.807 10.907 4.533 1.00 84.94 178 LYS A O 1
ATOM 1439 N N . VAL A 1 179 ? 11.943 11.635 4.635 1.00 83.31 179 VAL A N 1
ATOM 1440 C CA . VAL A 1 179 ? 12.180 11.650 3.185 1.00 83.31 179 VAL A CA 1
ATOM 1441 C C . VAL A 1 179 ? 12.296 10.233 2.629 1.00 83.31 179 VAL A C 1
ATOM 1443 O O . VAL A 1 179 ? 11.749 9.983 1.561 1.00 83.31 179 VAL A O 1
ATOM 1446 N N . VAL A 1 180 ? 12.967 9.318 3.337 1.00 84.00 180 VAL A N 1
ATOM 1447 C CA . VAL A 1 180 ? 13.230 7.960 2.824 1.00 84.00 180 VAL A CA 1
ATOM 1448 C C . VAL A 1 180 ? 12.150 6.938 3.169 1.00 84.00 180 VAL A C 1
ATOM 1450 O O . VAL A 1 180 ? 11.900 6.039 2.381 1.00 84.00 180 VAL A O 1
ATOM 1453 N N . GLN A 1 181 ? 11.501 7.039 4.330 1.00 86.88 181 GLN A N 1
ATOM 1454 C CA . GLN A 1 181 ? 10.530 6.030 4.774 1.00 86.88 181 GLN A CA 1
ATOM 1455 C C . GLN A 1 181 ? 9.073 6.500 4.649 1.00 86.88 181 GLN A C 1
ATOM 1457 O O . GLN A 1 181 ? 8.161 5.677 4.684 1.00 86.88 181 GLN A O 1
ATOM 1462 N N . HIS A 1 182 ? 8.848 7.804 4.463 1.00 87.00 182 HIS A N 1
ATOM 1463 C CA . HIS A 1 182 ? 7.528 8.429 4.383 1.00 87.00 182 HIS A CA 1
ATOM 1464 C C . HIS A 1 182 ? 6.622 8.110 5.589 1.00 87.00 182 HIS A C 1
ATOM 1466 O O . HIS A 1 182 ? 5.856 7.147 5.597 1.00 87.00 182 HIS A O 1
ATOM 1472 N N . GLU A 1 183 ? 6.635 8.996 6.590 1.00 89.25 183 GLU A N 1
ATOM 1473 C CA . GLU A 1 183 ? 5.948 8.846 7.890 1.00 89.25 183 GLU A CA 1
ATOM 1474 C C . GLU A 1 183 ? 4.513 8.294 7.810 1.00 89.25 183 GLU A C 1
ATOM 1476 O O . GLU A 1 183 ? 4.140 7.435 8.604 1.00 89.25 183 GLU A O 1
ATOM 1481 N N . CYS A 1 184 ? 3.696 8.749 6.853 1.00 92.12 184 CYS A N 1
ATOM 1482 C CA . CYS A 1 184 ? 2.313 8.279 6.727 1.00 92.12 184 CYS A CA 1
ATOM 1483 C C . CYS A 1 184 ? 2.203 6.803 6.310 1.00 92.12 184 CYS A C 1
ATOM 1485 O O . CYS A 1 184 ? 1.359 6.093 6.848 1.00 92.12 184 CYS A O 1
ATOM 1487 N N . TYR A 1 185 ? 3.066 6.306 5.422 1.00 94.00 185 TYR A N 1
ATOM 1488 C CA . TYR A 1 185 ? 3.068 4.890 5.045 1.00 94.00 185 TYR A CA 1
ATOM 1489 C C . TYR A 1 185 ? 3.584 4.017 6.191 1.00 94.00 185 TYR A C 1
ATOM 1491 O O . TYR A 1 185 ? 2.990 2.984 6.492 1.00 94.00 185 TYR A O 1
ATOM 1499 N N . ALA A 1 186 ? 4.608 4.469 6.918 1.00 96.25 186 ALA A N 1
ATOM 1500 C CA . ALA A 1 186 ? 5.084 3.763 8.107 1.00 96.25 186 ALA A CA 1
ATOM 1501 C C . ALA A 1 186 ? 4.036 3.735 9.235 1.00 96.25 186 ALA A C 1
ATOM 1503 O O . ALA A 1 186 ? 3.832 2.703 9.879 1.00 96.25 186 ALA A O 1
ATOM 1504 N N . LEU A 1 187 ? 3.307 4.839 9.431 1.00 97.19 187 LEU A N 1
ATOM 1505 C CA . LEU A 1 187 ? 2.170 4.901 10.349 1.00 97.19 187 LEU A CA 1
ATOM 1506 C C . LEU A 1 187 ? 1.045 3.954 9.922 1.00 97.19 187 LEU A C 1
ATOM 1508 O O . LEU A 1 187 ? 0.414 3.335 10.780 1.00 97.19 187 LEU A O 1
ATOM 1512 N N . TYR A 1 188 ? 0.808 3.812 8.617 1.00 97.75 188 TYR A N 1
ATOM 1513 C CA . TYR A 1 188 ? -0.171 2.864 8.107 1.00 97.75 188 TYR A CA 1
ATOM 1514 C C . TYR A 1 188 ? 0.209 1.415 8.451 1.00 97.75 188 TYR A C 1
ATOM 1516 O O . TYR A 1 188 ? -0.610 0.708 9.044 1.00 97.75 188 TYR A O 1
ATOM 1524 N N . VAL A 1 189 ? 1.454 0.999 8.179 1.00 97.88 189 VAL A N 1
ATOM 1525 C CA . VAL A 1 189 ? 1.974 -0.321 8.587 1.00 97.88 189 VAL A CA 1
ATOM 1526 C C . VAL A 1 189 ? 1.753 -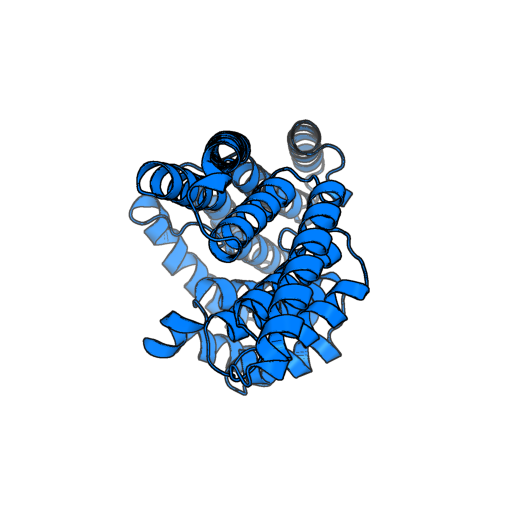0.543 10.084 1.00 97.88 189 VAL A C 1
ATOM 1528 O O . VAL A 1 189 ? 1.177 -1.555 10.481 1.00 97.88 189 VAL A O 1
ATOM 1531 N N . TYR A 1 190 ? 2.150 0.429 10.912 1.00 98.31 190 TYR A N 1
ATOM 1532 C CA . TYR A 1 190 ? 2.048 0.339 12.367 1.00 98.31 190 TYR A CA 1
ATOM 1533 C C . TYR A 1 190 ? 0.604 0.180 12.854 1.00 98.31 190 TYR A C 1
ATOM 1535 O O . TYR A 1 190 ? 0.312 -0.728 13.627 1.00 98.31 190 TYR A O 1
ATOM 1543 N N . ILE A 1 191 ? -0.327 1.023 12.395 1.00 98.25 191 ILE A N 1
ATOM 1544 C CA . ILE A 1 191 ? -1.726 0.966 12.843 1.00 98.25 191 ILE A CA 1
ATOM 1545 C C . ILE A 1 191 ? -2.406 -0.322 12.356 1.00 98.25 191 ILE A C 1
ATOM 1547 O O . ILE A 1 191 ? -3.192 -0.920 13.096 1.00 98.25 191 ILE A O 1
ATOM 1551 N N . LYS A 1 192 ? -2.091 -0.780 11.141 1.00 98.12 192 LYS A N 1
ATOM 1552 C CA . LYS A 1 192 ? -2.604 -2.051 10.626 1.00 98.12 192 LYS A CA 1
ATOM 1553 C C . LYS A 1 192 ? -2.055 -3.239 11.427 1.00 98.12 192 LYS A C 1
ATOM 1555 O O . LYS A 1 192 ? -2.829 -4.117 11.801 1.00 98.12 192 LYS A O 1
ATOM 1560 N N . GLY A 1 193 ? -0.764 -3.235 11.766 1.00 97.94 193 GLY A N 1
ATOM 1561 C CA . GLY A 1 193 ? -0.138 -4.238 12.636 1.00 97.94 193 GLY A CA 1
ATOM 1562 C C . GLY A 1 193 ? -0.710 -4.230 14.057 1.00 97.94 193 GLY A C 1
ATOM 1563 O O . GLY A 1 193 ? -1.027 -5.288 14.598 1.00 97.94 193 GLY A O 1
ATOM 1564 N N . LEU A 1 194 ? -0.952 -3.047 14.635 1.00 98.12 194 LEU A N 1
ATOM 1565 C CA . LEU A 1 194 ? -1.678 -2.898 15.901 1.00 98.12 194 LEU A CA 1
ATOM 1566 C C . LEU A 1 194 ? -3.056 -3.548 15.845 1.00 98.12 194 LEU A C 1
ATOM 1568 O O . LEU A 1 194 ? -3.449 -4.242 16.781 1.00 98.12 194 LEU A O 1
ATOM 1572 N N . TYR A 1 195 ? -3.796 -3.305 14.761 1.00 97.81 195 TYR A N 1
ATOM 1573 C CA . TYR A 1 195 ? -5.094 -3.927 14.579 1.00 97.81 195 TYR A CA 1
ATOM 1574 C C . TYR A 1 195 ? -4.950 -5.443 14.440 1.00 97.81 195 TYR A C 1
ATOM 1576 O O . TYR A 1 195 ? -5.629 -6.180 15.135 1.00 97.81 195 TYR A O 1
ATOM 1584 N N . GLN A 1 196 ? -4.068 -5.959 13.593 1.00 97.31 196 GLN A N 1
ATOM 1585 C CA . GLN A 1 196 ? -4.027 -7.401 13.365 1.00 97.31 196 GLN A CA 1
ATOM 1586 C C . GLN A 1 196 ? -3.469 -8.189 14.558 1.00 97.31 196 GLN A C 1
ATOM 1588 O O . GLN A 1 196 ? -4.093 -9.165 14.971 1.00 97.31 196 GLN A O 1
ATOM 1593 N N . PHE A 1 197 ? -2.339 -7.761 15.118 1.00 97.88 197 PHE A N 1
ATOM 1594 C CA . PHE A 1 197 ? -1.556 -8.561 16.063 1.00 97.88 197 PHE A CA 1
ATOM 1595 C C . PHE A 1 197 ? -1.694 -8.100 17.515 1.00 97.88 197 PHE A C 1
ATOM 1597 O O . PHE A 1 197 ? -1.837 -8.926 18.409 1.00 97.88 197 PHE A O 1
ATOM 1604 N N . TYR A 1 198 ? -1.746 -6.788 17.762 1.00 97.69 198 TYR A N 1
ATOM 1605 C CA . TYR A 1 198 ? -1.591 -6.235 19.118 1.00 97.69 198 TYR A CA 1
ATOM 1606 C C . TYR A 1 198 ? -2.875 -5.645 19.710 1.00 97.69 198 TYR A C 1
ATOM 1608 O O . TYR A 1 198 ? -2.840 -4.903 20.694 1.00 97.69 198 TYR A O 1
ATOM 1616 N N . ARG A 1 199 ? -4.045 -5.976 19.145 1.00 95.31 199 ARG A N 1
ATOM 1617 C CA . ARG A 1 199 ? -5.353 -5.430 19.560 1.00 95.31 199 ARG A CA 1
ATOM 1618 C C . ARG A 1 199 ? -5.586 -5.529 21.067 1.00 95.31 199 ARG A C 1
ATOM 1620 O O . ARG A 1 199 ? -6.073 -4.578 21.683 1.00 95.31 199 ARG A O 1
ATOM 1627 N N . ALA A 1 200 ? -5.240 -6.665 21.669 1.00 95.69 200 ALA A N 1
ATOM 1628 C CA . ALA A 1 200 ? -5.417 -6.913 23.098 1.00 95.69 200 ALA A CA 1
ATOM 1629 C C . ALA A 1 200 ? -4.465 -6.076 23.974 1.00 95.69 200 ALA A C 1
ATOM 1631 O O . ALA A 1 200 ? -4.851 -5.657 25.063 1.00 95.69 200 ALA A O 1
ATOM 1632 N N . GLU A 1 201 ? -3.269 -5.772 23.474 1.00 96.19 201 GLU A N 1
ATOM 1633 C CA . GLU A 1 201 ? -2.185 -5.101 24.203 1.00 96.19 201 GLU A CA 1
ATOM 1634 C C . GLU A 1 201 ? -2.304 -3.572 24.196 1.00 96.19 201 GLU A C 1
ATOM 1636 O O . GLU A 1 201 ? -1.655 -2.889 24.990 1.00 96.19 201 GLU A O 1
ATOM 1641 N N . ILE A 1 202 ? -3.173 -3.015 23.344 1.00 97.31 202 ILE A N 1
ATOM 1642 C CA . ILE A 1 202 ? -3.468 -1.580 23.333 1.00 97.31 202 ILE A CA 1
ATOM 1643 C C . ILE A 1 202 ? -4.140 -1.189 24.651 1.00 97.31 202 ILE A C 1
ATOM 1645 O O . ILE A 1 202 ? -5.330 -1.458 24.876 1.00 97.31 202 ILE A O 1
ATOM 1649 N N . ASN A 1 203 ? -3.362 -0.520 25.500 1.00 96.12 203 ASN A N 1
ATOM 1650 C CA . ASN A 1 203 ? -3.815 0.075 26.746 1.00 96.12 203 ASN A CA 1
ATOM 1651 C C . ASN A 1 203 ? -4.481 1.447 26.511 1.00 96.12 203 ASN A C 1
ATOM 1653 O O . ASN A 1 203 ? -4.482 1.997 25.406 1.00 96.12 203 ASN A O 1
ATOM 1657 N N . LYS A 1 204 ? -5.064 1.999 27.580 1.00 97.00 204 LYS A N 1
ATOM 1658 C CA . LYS A 1 204 ? -5.780 3.281 27.547 1.00 97.00 204 LYS A CA 1
ATOM 1659 C C . LYS A 1 204 ? -4.901 4.441 27.062 1.00 97.00 204 LYS A C 1
ATOM 1661 O O . LYS A 1 204 ? -5.338 5.215 26.220 1.00 97.00 204 LYS A O 1
ATOM 1666 N N . GLU A 1 205 ? -3.675 4.540 27.566 1.00 97.38 205 GLU A N 1
ATOM 1667 C CA . GLU A 1 205 ? -2.746 5.631 27.244 1.00 97.38 205 GLU A CA 1
ATOM 1668 C C . GLU A 1 205 ? -2.340 5.623 25.763 1.00 97.38 205 GLU A C 1
ATOM 1670 O O . GLU A 1 205 ? -2.362 6.659 25.090 1.00 97.38 205 GLU A O 1
ATOM 1675 N N . LEU A 1 206 ? -2.030 4.441 25.223 1.00 97.62 206 LEU A N 1
ATOM 1676 C CA . LEU A 1 206 ? -1.721 4.275 23.809 1.00 97.62 206 LEU A CA 1
ATOM 1677 C C . LEU A 1 206 ? -2.930 4.643 22.943 1.00 97.62 206 LEU A C 1
ATOM 1679 O O . LEU A 1 206 ? -2.783 5.390 21.977 1.00 97.62 206 LEU A O 1
ATOM 1683 N N . MET A 1 207 ? -4.130 4.179 23.305 1.00 98.25 207 MET A N 1
ATOM 1684 C CA . MET A 1 207 ? -5.350 4.513 22.565 1.00 98.25 207 MET A CA 1
ATOM 1685 C C . MET A 1 207 ? -5.629 6.023 22.572 1.00 98.25 207 MET A C 1
ATOM 1687 O O . MET A 1 207 ? -5.934 6.595 21.528 1.00 98.25 207 MET A O 1
ATOM 1691 N N . GLU A 1 208 ? -5.479 6.693 23.716 1.00 98.00 208 GLU A N 1
ATOM 1692 C CA . GLU A 1 208 ? -5.642 8.150 23.831 1.00 98.00 208 GLU A CA 1
ATOM 1693 C C . GLU A 1 208 ? -4.607 8.914 22.993 1.00 98.00 208 GLU A C 1
ATOM 1695 O O . GLU A 1 208 ? -4.937 9.920 22.358 1.00 98.00 208 GLU A O 1
ATOM 1700 N N . THR A 1 209 ? -3.376 8.403 22.913 1.00 98.06 209 THR A N 1
ATOM 1701 C CA . THR A 1 209 ? -2.322 8.961 22.055 1.00 98.06 209 THR A CA 1
ATOM 1702 C C . THR A 1 209 ? -2.683 8.838 20.572 1.00 98.06 209 THR A C 1
ATOM 1704 O O . THR A 1 209 ? -2.593 9.823 19.835 1.00 98.06 209 THR A O 1
ATOM 1707 N N . LEU A 1 210 ? -3.159 7.666 20.137 1.00 98.31 210 LEU A N 1
ATOM 1708 C CA . LEU A 1 210 ? -3.633 7.443 18.766 1.00 98.31 210 LEU A CA 1
ATOM 1709 C C . LEU A 1 210 ? -4.831 8.337 18.430 1.00 98.31 210 LEU A C 1
ATOM 1711 O O . LEU A 1 210 ? -4.886 8.917 17.344 1.00 98.31 210 LEU A O 1
ATOM 1715 N N . ILE A 1 211 ? -5.763 8.506 19.374 1.00 98.56 211 ILE A N 1
ATOM 1716 C CA . ILE A 1 211 ? -6.918 9.392 19.201 1.00 98.56 211 ILE A CA 1
ATOM 1717 C C . ILE A 1 211 ? -6.463 10.836 19.009 1.00 98.56 211 ILE A C 1
ATOM 1719 O O . ILE A 1 211 ? -6.925 11.515 18.089 1.00 98.56 211 ILE A O 1
ATOM 1723 N N . LYS A 1 212 ? -5.545 11.312 19.857 1.00 98.19 212 LYS A N 1
ATOM 1724 C CA . LYS A 1 212 ? -4.997 12.667 19.760 1.00 98.19 212 LYS A CA 1
ATOM 1725 C C . LYS A 1 212 ? -4.325 12.888 18.407 1.00 98.19 212 LYS A C 1
ATOM 1727 O O . LYS A 1 212 ? -4.641 13.875 17.748 1.00 98.19 212 LYS A O 1
ATOM 1732 N N . LEU A 1 213 ? -3.472 11.957 17.973 1.00 97.06 213 LEU A N 1
ATOM 1733 C CA . LEU A 1 213 ? -2.815 12.003 16.664 1.00 97.06 213 LEU A CA 1
ATOM 1734 C C . LEU A 1 213 ? -3.845 12.101 15.528 1.00 97.06 213 LEU A C 1
ATOM 1736 O O . LEU A 1 213 ? -3.798 13.034 14.724 1.00 97.06 213 LEU A O 1
ATOM 1740 N N . GLY A 1 214 ? -4.821 11.190 15.506 1.00 97.06 214 GLY A N 1
ATOM 1741 C CA . GLY A 1 214 ? -5.871 11.168 14.490 1.00 97.06 214 GLY A CA 1
ATOM 1742 C C . GLY A 1 214 ? -6.714 12.446 14.475 1.00 97.06 214 GLY A C 1
ATOM 1743 O O . GLY A 1 214 ? -7.038 12.954 13.403 1.00 97.06 214 GLY A O 1
ATOM 1744 N N . ARG A 1 215 ? -7.050 13.012 15.642 1.00 97.69 215 ARG A N 1
ATOM 1745 C CA . ARG A 1 215 ? -7.798 14.278 15.742 1.00 97.69 215 ARG A CA 1
ATOM 1746 C C . ARG A 1 215 ? -6.987 15.472 15.262 1.00 97.69 215 ARG A C 1
ATOM 1748 O O . ARG A 1 215 ? -7.532 16.317 14.558 1.00 97.69 215 ARG A O 1
ATOM 1755 N N . THR A 1 216 ? -5.702 15.536 15.604 1.00 96.19 216 THR A N 1
ATOM 1756 C CA . THR A 1 216 ? -4.805 16.593 15.123 1.00 96.19 216 THR A CA 1
ATOM 1757 C C . THR A 1 216 ? -4.737 16.596 13.600 1.00 96.19 216 THR A C 1
ATOM 1759 O O . THR A 1 216 ? -4.878 17.651 12.988 1.00 96.19 216 THR A O 1
ATOM 1762 N N . VAL A 1 217 ? -4.592 15.426 12.976 1.00 94.94 217 VAL A N 1
ATOM 1763 C CA . VAL A 1 217 ? -4.561 15.324 11.511 1.00 94.94 217 VAL A CA 1
ATOM 1764 C C . VAL A 1 217 ? -5.936 15.611 10.910 1.00 94.94 217 VAL A C 1
ATOM 1766 O O . VAL A 1 217 ? -6.046 16.427 9.994 1.00 94.94 217 VAL A O 1
ATOM 1769 N N . GLY A 1 218 ? -6.989 15.005 11.463 1.00 95.31 218 GLY A N 1
ATOM 1770 C CA . GLY A 1 218 ? -8.370 15.149 11.001 1.00 95.31 218 GLY A CA 1
ATOM 1771 C C . GLY A 1 218 ? -8.870 16.597 10.996 1.00 95.31 218 GLY A C 1
ATOM 1772 O O . GLY A 1 218 ? -9.613 16.988 10.098 1.00 95.31 218 GLY A O 1
ATOM 1773 N N . ALA A 1 219 ? -8.423 17.419 11.951 1.00 95.00 219 ALA A N 1
ATOM 1774 C CA . ALA A 1 219 ? -8.757 18.842 12.023 1.00 95.00 219 ALA A CA 1
ATOM 1775 C C . ALA A 1 219 ? -8.188 19.668 10.854 1.00 95.00 219 ALA A C 1
ATOM 1777 O O . ALA A 1 219 ? -8.664 20.769 10.599 1.00 95.00 219 ALA A O 1
ATOM 1778 N N . THR A 1 220 ? -7.187 19.148 10.137 1.00 93.69 220 THR A N 1
ATOM 1779 C CA . THR A 1 220 ? -6.543 19.848 9.012 1.00 93.69 220 THR A CA 1
ATOM 1780 C C . THR A 1 220 ? -7.080 19.438 7.642 1.00 93.69 220 THR A C 1
ATOM 1782 O O . THR A 1 220 ? -6.701 20.047 6.650 1.00 93.69 220 THR A O 1
ATOM 1785 N N . LEU A 1 221 ? -7.963 18.435 7.555 1.00 91.25 221 LEU A N 1
ATOM 1786 C CA . LEU A 1 221 ? -8.362 17.847 6.268 1.00 91.25 221 LEU A CA 1
ATOM 1787 C C . LEU A 1 221 ? -9.114 18.810 5.343 1.00 91.25 221 LEU A C 1
ATOM 1789 O O . LEU A 1 221 ? -9.015 18.676 4.131 1.00 91.25 221 LEU A O 1
ATOM 1793 N N . GLU A 1 222 ? -9.840 19.785 5.889 1.00 85.50 222 GLU A N 1
ATOM 1794 C CA . GLU A 1 222 ? -10.590 20.755 5.077 1.00 85.50 222 GLU A CA 1
ATOM 1795 C C . GLU A 1 222 ? -9.679 21.778 4.387 1.00 85.50 222 GLU A C 1
ATOM 1797 O O . GLU A 1 222 ? -10.002 22.262 3.306 1.00 85.50 222 GLU A O 1
ATOM 1802 N N . THR A 1 223 ? -8.532 22.096 4.992 1.00 85.88 223 THR A N 1
ATOM 1803 C CA . THR A 1 223 ? -7.580 23.089 4.470 1.00 85.88 223 THR A CA 1
ATOM 1804 C C . THR A 1 223 ? -6.377 22.449 3.786 1.00 85.88 223 THR A C 1
ATOM 1806 O O . THR A 1 223 ? -5.808 23.033 2.868 1.00 85.88 223 THR A O 1
ATOM 1809 N N . ALA A 1 224 ? -5.990 21.251 4.220 1.00 85.62 224 ALA A N 1
ATOM 1810 C CA . ALA A 1 224 ? -4.860 20.491 3.708 1.00 85.62 224 ALA A CA 1
ATOM 1811 C C . ALA A 1 224 ? -5.178 18.982 3.707 1.00 85.62 224 ALA A C 1
ATOM 1813 O O . ALA A 1 224 ? -4.714 18.247 4.592 1.00 85.62 224 ALA A O 1
ATOM 1814 N N . PRO A 1 225 ? -5.953 18.512 2.712 1.00 81.06 225 PRO A N 1
ATOM 1815 C CA . PRO A 1 225 ? -6.168 17.092 2.460 1.00 81.06 225 PRO A CA 1
ATOM 1816 C C . PRO A 1 225 ? -4.833 16.365 2.370 1.00 81.06 225 PRO A C 1
ATOM 1818 O O . PRO A 1 225 ? -3.892 16.851 1.739 1.00 81.06 225 PRO A O 1
ATOM 1821 N N . LYS A 1 226 ? -4.735 15.216 3.037 1.00 87.81 226 LYS A N 1
ATOM 1822 C CA . LYS A 1 226 ? -3.456 14.513 3.173 1.00 87.81 226 LYS A CA 1
ATOM 1823 C C . LYS A 1 226 ? -3.172 13.536 2.036 1.00 87.81 226 LYS A C 1
ATOM 1825 O O . LYS A 1 226 ? -2.008 13.240 1.796 1.00 87.81 226 LYS A O 1
ATOM 1830 N N . GLY A 1 227 ? -4.208 13.079 1.336 1.00 87.31 227 GLY A N 1
ATOM 1831 C CA . GLY A 1 227 ? -4.108 12.048 0.310 1.00 87.31 227 GLY A CA 1
ATOM 1832 C C . GLY A 1 227 ? -3.907 10.644 0.885 1.00 87.31 227 GLY A C 1
ATOM 1833 O O . GLY A 1 227 ? -3.908 10.435 2.102 1.00 87.31 227 GLY A O 1
ATOM 1834 N N . HIS A 1 228 ? -3.736 9.685 -0.020 1.00 88.50 228 HIS A N 1
ATOM 1835 C CA . HIS A 1 228 ? -3.409 8.299 0.310 1.00 88.50 228 HIS A CA 1
ATOM 1836 C C . HIS A 1 228 ? -2.087 8.223 1.107 1.00 88.50 228 HIS A C 1
ATOM 1838 O O . HIS A 1 228 ? -1.144 8.931 0.739 1.00 88.50 228 HIS A O 1
ATOM 1844 N N . PRO A 1 229 ? -1.979 7.415 2.187 1.00 93.31 229 PRO A N 1
ATOM 1845 C CA . PRO A 1 229 ? -2.903 6.365 2.642 1.00 93.31 229 PRO A CA 1
ATOM 1846 C C . PRO A 1 229 ? -3.788 6.760 3.847 1.00 93.31 229 PRO A C 1
ATOM 1848 O O . PRO A 1 229 ? -4.145 5.908 4.667 1.00 93.31 229 PRO A O 1
ATOM 1851 N N . TRP A 1 230 ? -4.119 8.042 4.042 1.00 95.44 230 TRP A N 1
ATOM 1852 C CA . TRP A 1 230 ? -4.810 8.477 5.268 1.00 95.44 230 TRP A CA 1
ATOM 1853 C C . TRP A 1 230 ? -6.219 7.913 5.441 1.00 95.44 230 TRP A C 1
ATOM 1855 O O . TRP A 1 230 ? -6.642 7.678 6.571 1.00 95.44 230 TRP A O 1
ATOM 1865 N N . GLU A 1 231 ? -6.933 7.630 4.358 1.00 95.25 231 GLU A N 1
ATOM 1866 C CA . GLU A 1 231 ? -8.221 6.941 4.397 1.00 95.25 231 GLU A CA 1
ATOM 1867 C C . GLU A 1 231 ? -8.106 5.533 5.008 1.00 95.25 231 GLU A C 1
ATOM 1869 O O . GLU A 1 231 ? -8.981 5.121 5.775 1.00 95.25 231 GLU A O 1
ATOM 1874 N N . LEU A 1 232 ? -6.994 4.830 4.764 1.00 96.75 232 LEU A N 1
ATOM 1875 C CA . LEU A 1 232 ? -6.707 3.529 5.368 1.00 96.75 232 LEU A CA 1
ATOM 1876 C C . LEU A 1 232 ? -6.374 3.699 6.852 1.00 96.75 232 LEU A C 1
ATOM 1878 O O . LEU A 1 232 ? -6.975 3.038 7.697 1.00 96.75 232 LEU A O 1
ATOM 1882 N N . ILE A 1 233 ? -5.503 4.655 7.195 1.00 97.88 233 ILE A N 1
ATOM 1883 C CA . ILE A 1 233 ? -5.170 4.979 8.592 1.00 97.88 233 ILE A CA 1
ATOM 1884 C C . ILE A 1 233 ? -6.436 5.287 9.403 1.00 97.88 233 ILE A C 1
ATOM 1886 O O . ILE A 1 233 ? -6.653 4.702 10.466 1.00 97.88 233 ILE A O 1
ATOM 1890 N N . PHE A 1 234 ? -7.306 6.165 8.898 1.00 98.12 234 PHE A N 1
ATOM 1891 C CA . PHE A 1 234 ? -8.553 6.508 9.578 1.00 98.12 234 PHE A CA 1
ATOM 1892 C C . PHE A 1 234 ? -9.529 5.338 9.663 1.00 98.12 234 PHE A C 1
ATOM 1894 O O . PHE A 1 234 ? -10.250 5.244 10.656 1.00 98.12 234 PHE A O 1
ATOM 1901 N N . THR A 1 235 ? -9.526 4.427 8.687 1.00 98.19 235 THR A N 1
ATOM 1902 C CA . THR A 1 235 ? -10.309 3.188 8.760 1.00 98.19 235 THR A CA 1
ATOM 1903 C C . THR A 1 235 ? -9.908 2.375 9.990 1.00 98.19 235 THR A C 1
ATOM 1905 O O . THR A 1 235 ? -10.758 2.078 10.829 1.00 98.19 235 THR A O 1
ATOM 1908 N N . TYR A 1 236 ? -8.619 2.076 10.175 1.00 98.44 236 TYR A N 1
ATOM 1909 C CA . TYR A 1 236 ? -8.181 1.300 11.341 1.00 98.44 236 TYR A CA 1
ATOM 1910 C C . TYR A 1 236 ? -8.315 2.056 12.659 1.00 98.44 236 TYR A C 1
ATOM 1912 O O . TYR A 1 236 ? -8.682 1.448 13.662 1.00 98.44 236 TYR A O 1
ATOM 1920 N N . LEU A 1 237 ? -8.084 3.373 12.678 1.00 98.56 237 LEU A N 1
ATOM 1921 C CA . LEU A 1 237 ? -8.343 4.181 13.872 1.00 98.56 237 LEU A CA 1
ATOM 1922 C C . LEU A 1 237 ? -9.821 4.123 14.276 1.00 98.56 237 LEU A C 1
ATOM 1924 O O . LEU A 1 237 ? -10.116 4.004 15.464 1.00 98.56 237 LEU A O 1
ATOM 1928 N N . ALA A 1 238 ? -10.748 4.160 13.312 1.00 98.50 238 ALA A N 1
ATOM 1929 C CA . ALA A 1 238 ? -12.176 4.022 13.581 1.00 98.50 238 ALA A CA 1
ATOM 1930 C C . ALA A 1 238 ? -12.512 2.642 14.166 1.00 98.50 238 ALA A C 1
ATOM 1932 O O . ALA A 1 238 ? -13.227 2.560 15.167 1.00 98.50 238 ALA A O 1
ATOM 1933 N N . LEU A 1 239 ? -11.965 1.570 13.581 1.00 98.44 239 LEU A N 1
ATOM 1934 C CA . LEU A 1 239 ? -12.156 0.196 14.058 1.00 98.44 239 LEU A CA 1
ATOM 1935 C C . LEU A 1 239 ? -11.616 0.012 15.485 1.00 98.44 239 LEU A C 1
ATOM 1937 O O . LEU A 1 239 ? -12.356 -0.415 16.371 1.00 98.44 239 LEU A O 1
ATOM 1941 N N . LEU A 1 240 ? -10.362 0.408 15.730 1.00 98.38 240 LEU A N 1
ATOM 1942 C CA . LEU A 1 240 ? -9.721 0.335 17.046 1.00 98.38 240 LEU A CA 1
ATOM 1943 C C . LEU A 1 240 ? -10.487 1.141 18.099 1.00 98.38 240 LEU A C 1
ATOM 1945 O O . LEU A 1 240 ? -10.774 0.630 19.182 1.00 98.38 240 LEU A O 1
ATOM 1949 N N . ALA A 1 241 ? -10.854 2.386 17.783 1.00 98.38 241 ALA A N 1
ATOM 1950 C CA . ALA A 1 241 ? -11.602 3.240 18.698 1.00 98.38 241 ALA A CA 1
ATOM 1951 C C . ALA A 1 241 ? -12.958 2.621 19.063 1.00 98.38 241 ALA A C 1
ATOM 1953 O O . ALA A 1 241 ? -13.334 2.623 20.236 1.00 98.38 241 ALA A O 1
ATOM 1954 N N . TYR A 1 242 ? -13.677 2.052 18.090 1.00 98.25 242 TYR A N 1
ATOM 1955 C CA . TYR A 1 242 ? -14.973 1.427 18.344 1.00 98.25 242 TYR A CA 1
ATOM 1956 C C . TYR A 1 242 ? -14.850 0.197 19.246 1.00 98.25 242 TYR A C 1
ATOM 1958 O O . TYR A 1 242 ? -15.551 0.112 20.257 1.00 98.25 242 TYR A O 1
ATOM 1966 N N . GLU A 1 243 ? -13.927 -0.714 18.926 1.00 96.69 243 GLU A N 1
ATOM 1967 C CA . GLU A 1 243 ? -13.680 -1.940 19.697 1.00 96.69 243 GLU A CA 1
ATOM 1968 C C . GLU A 1 243 ? -13.225 -1.638 21.136 1.00 96.69 243 GLU A C 1
ATOM 1970 O O . GLU A 1 243 ? -13.574 -2.364 22.065 1.00 96.69 243 GLU A O 1
ATOM 1975 N N . LYS A 1 244 ? -12.507 -0.527 21.350 1.00 96.81 244 LYS A N 1
ATOM 1976 C CA . LYS A 1 244 ? -12.059 -0.066 22.676 1.00 96.81 244 LYS A CA 1
ATOM 1977 C C . LYS A 1 244 ? -13.080 0.812 23.415 1.00 96.81 244 LYS A C 1
ATOM 1979 O O . LYS A 1 244 ? -12.794 1.284 24.511 1.00 96.81 244 LYS A O 1
ATOM 1984 N N . GLY A 1 245 ? -14.272 1.028 22.850 1.00 97.44 245 GLY A N 1
ATOM 1985 C CA . GLY A 1 245 ? -15.371 1.762 23.491 1.00 97.44 245 GLY A CA 1
ATOM 1986 C C . GLY A 1 245 ? -15.377 3.282 23.273 1.00 97.44 245 GLY A C 1
ATOM 1987 O O . GLY A 1 245 ? -16.291 3.960 23.745 1.00 97.44 245 GLY A O 1
ATOM 1988 N N . TYR A 1 246 ? -14.437 3.828 22.501 1.00 98.19 246 TYR A N 1
ATOM 1989 C CA . TYR A 1 246 ? -14.335 5.249 22.141 1.00 98.19 246 TYR A CA 1
ATOM 1990 C C . TYR A 1 246 ? -15.244 5.593 20.952 1.00 98.19 246 TYR A C 1
ATOM 1992 O O . TYR A 1 246 ? -14.802 6.026 19.888 1.00 98.19 246 TYR A O 1
ATOM 2000 N N . LYS A 1 247 ? -16.556 5.382 21.114 1.00 97.69 247 LYS A N 1
ATOM 2001 C CA . LYS A 1 247 ? -17.539 5.471 20.015 1.00 97.69 247 LYS A CA 1
ATOM 2002 C C . LYS A 1 247 ? -17.594 6.846 19.337 1.00 97.69 247 LYS A C 1
ATOM 2004 O O . LYS A 1 247 ? -17.802 6.913 18.132 1.00 97.69 247 LYS A O 1
ATOM 2009 N N . VAL A 1 248 ? -17.402 7.932 20.090 1.00 98.12 248 VAL A N 1
ATOM 2010 C CA . VAL A 1 248 ? -17.395 9.301 19.538 1.00 98.12 248 VAL A CA 1
ATOM 2011 C C . VAL A 1 248 ? -16.191 9.509 18.619 1.00 98.12 248 VAL A C 1
ATOM 2013 O O . VAL A 1 248 ? -16.339 10.038 17.519 1.00 98.12 248 VAL A O 1
ATOM 2016 N N . ASP A 1 249 ? -15.009 9.065 19.046 1.00 98.56 249 ASP A N 1
ATOM 2017 C CA . ASP A 1 249 ? -13.790 9.135 18.240 1.00 98.56 249 ASP A CA 1
ATOM 2018 C C . ASP A 1 249 ? -13.873 8.218 17.020 1.00 98.56 249 ASP A C 1
ATOM 2020 O O . ASP A 1 249 ? -13.464 8.608 15.931 1.00 98.56 249 ASP A O 1
ATOM 2024 N N . ALA A 1 250 ? -14.485 7.043 17.170 1.00 98.44 250 ALA A N 1
ATOM 2025 C CA . ALA A 1 250 ? -14.708 6.117 16.069 1.00 98.44 250 ALA A CA 1
ATOM 2026 C C . ALA A 1 250 ? -15.550 6.736 14.939 1.00 98.44 250 ALA A C 1
ATOM 2028 O O . ALA A 1 250 ? -15.156 6.680 13.775 1.00 98.44 250 ALA A O 1
ATOM 2029 N N . GLU A 1 251 ? -16.675 7.381 15.268 1.00 97.81 251 GLU A N 1
ATOM 2030 C CA . GLU A 1 251 ? -17.500 8.088 14.275 1.00 97.81 251 GLU A CA 1
ATOM 2031 C C . GLU A 1 251 ? -16.768 9.287 13.663 1.00 97.81 251 GLU A C 1
ATOM 2033 O O . GLU A 1 251 ? -16.887 9.553 12.463 1.00 97.81 251 GLU A O 1
ATOM 2038 N N . TYR A 1 252 ? -15.965 9.993 14.465 1.00 98.12 252 TYR A N 1
ATOM 2039 C CA . TYR A 1 252 ? -15.122 11.068 13.958 1.00 98.12 252 TYR A CA 1
ATOM 2040 C C . TYR A 1 252 ? -14.117 10.543 12.923 1.00 98.12 252 TYR A C 1
ATOM 2042 O O . TYR A 1 252 ? -14.074 11.070 11.812 1.00 98.12 252 TYR A O 1
ATOM 2050 N N . PHE A 1 253 ? -13.369 9.477 13.218 1.00 98.44 253 PHE A N 1
ATOM 2051 C CA . PHE A 1 253 ? -12.422 8.890 12.265 1.00 98.44 253 PHE A CA 1
ATOM 2052 C C . PHE A 1 253 ? -13.114 8.313 11.036 1.00 98.44 253 PHE A C 1
ATOM 2054 O O . PHE A 1 253 ? -12.649 8.556 9.925 1.00 98.44 253 PHE A O 1
ATOM 2061 N N . LYS A 1 254 ? -14.284 7.682 11.194 1.00 96.81 254 LYS A N 1
ATOM 2062 C CA . LYS A 1 254 ? -15.123 7.279 10.060 1.00 96.81 254 LYS A CA 1
ATOM 2063 C C . LYS A 1 254 ? -15.418 8.460 9.133 1.00 96.81 254 LYS A C 1
ATOM 2065 O O . LYS A 1 254 ? -15.365 8.319 7.915 1.00 96.81 254 LYS A O 1
ATOM 2070 N N . SER A 1 255 ? -15.730 9.635 9.686 1.00 95.62 255 SER A N 1
ATOM 2071 C CA . SER A 1 255 ? -15.984 10.845 8.887 1.00 95.62 255 SER A CA 1
ATOM 2072 C C . SER A 1 255 ? -14.733 11.383 8.179 1.00 95.62 255 SER A C 1
ATOM 2074 O O . SER A 1 255 ? -14.846 12.137 7.213 1.00 95.62 255 SER A O 1
ATOM 2076 N N . CYS A 1 256 ? -13.536 11.035 8.656 1.00 96.62 256 CYS A N 1
ATOM 2077 C CA . CYS A 1 256 ? -12.268 11.445 8.060 1.00 96.62 256 CYS A CA 1
ATOM 2078 C C . CYS A 1 256 ? -11.874 10.588 6.848 1.00 96.62 256 CYS A C 1
ATOM 2080 O O . CYS A 1 256 ? -11.156 11.101 5.993 1.00 96.62 256 CYS A O 1
ATOM 2082 N N . ILE A 1 257 ? -12.362 9.343 6.731 1.00 94.56 257 ILE A N 1
ATOM 2083 C CA . ILE A 1 257 ? -12.012 8.412 5.637 1.00 94.56 257 ILE A CA 1
ATOM 2084 C C . ILE A 1 257 ? -12.222 9.087 4.272 1.00 94.56 257 ILE A C 1
ATOM 2086 O O . ILE A 1 257 ? -11.263 9.316 3.542 1.00 94.56 257 ILE A O 1
ATOM 2090 N N . GLY A 1 258 ? -13.451 9.518 3.969 1.00 88.00 258 GLY A N 1
ATOM 2091 C CA . GLY A 1 258 ? -13.760 10.169 2.689 1.00 88.00 258 GLY A CA 1
ATOM 2092 C C . GLY A 1 258 ? -13.214 11.594 2.537 1.00 88.00 258 GLY A C 1
ATOM 2093 O O . GLY A 1 258 ? -13.082 12.078 1.420 1.00 88.00 258 GLY A O 1
ATOM 2094 N N . ARG A 1 259 ? -12.863 12.275 3.639 1.00 91.50 259 ARG A N 1
ATOM 2095 C CA . ARG A 1 259 ? -12.281 13.633 3.608 1.00 91.50 259 ARG A CA 1
ATOM 2096 C C . ARG A 1 259 ? -10.769 13.638 3.381 1.00 91.50 259 ARG A C 1
ATOM 2098 O O . ARG A 1 259 ? -10.187 14.699 3.181 1.00 91.50 259 ARG A O 1
ATOM 2105 N N . SER A 1 260 ? -10.125 12.476 3.449 1.00 89.38 260 SER A N 1
ATOM 2106 C CA . SER A 1 260 ? -8.666 12.380 3.390 1.00 89.38 260 SER A CA 1
ATOM 2107 C C . SER A 1 260 ? -8.104 12.573 1.989 1.00 89.38 260 SER A C 1
ATOM 2109 O O . SER A 1 260 ? -6.974 13.042 1.862 1.00 89.38 260 SER A O 1
ATOM 2111 N N . VAL A 1 261 ? -8.886 12.275 0.948 1.00 85.50 261 VAL A N 1
ATOM 2112 C CA . VAL A 1 261 ? -8.429 12.327 -0.443 1.00 85.50 261 VAL A CA 1
ATOM 2113 C C . VAL A 1 261 ? -9.323 13.236 -1.279 1.00 85.50 261 VAL A C 1
ATOM 2115 O O . VAL A 1 261 ? -10.537 13.056 -1.333 1.00 85.50 261 VAL A O 1
ATOM 2118 N N . LEU A 1 262 ? -8.712 14.204 -1.966 1.00 83.00 262 LEU A N 1
ATOM 2119 C CA . LEU A 1 262 ? -9.383 15.005 -2.992 1.00 83.00 262 LEU A CA 1
ATOM 2120 C C . LEU A 1 262 ? -9.232 14.371 -4.370 1.00 83.00 262 LEU A C 1
ATOM 2122 O O . LEU A 1 262 ? -8.185 13.813 -4.685 1.00 83.00 262 LEU A O 1
ATOM 2126 N N . ASN A 1 263 ? -10.240 14.561 -5.225 1.00 81.31 263 ASN A N 1
ATOM 2127 C CA . ASN A 1 263 ? -10.219 14.128 -6.627 1.00 81.31 263 ASN A CA 1
ATOM 2128 C C . ASN A 1 263 ? -9.901 12.634 -6.809 1.00 81.31 263 ASN A C 1
ATOM 2130 O O . ASN A 1 263 ? -9.304 12.255 -7.822 1.00 81.31 263 ASN A O 1
ATOM 2134 N N . ALA A 1 264 ? -10.310 11.816 -5.835 1.00 86.19 264 ALA A N 1
ATOM 2135 C CA . ALA A 1 264 ? -10.167 10.370 -5.865 1.00 86.19 264 ALA A CA 1
ATOM 2136 C C . ALA A 1 264 ? -10.772 9.805 -7.158 1.00 86.19 264 ALA A C 1
ATOM 2138 O O . ALA A 1 264 ? -11.929 10.064 -7.492 1.00 86.19 264 ALA A O 1
ATOM 2139 N N . GLY A 1 265 ? -9.956 9.072 -7.906 1.00 89.94 265 GLY A N 1
ATOM 2140 C CA . GLY A 1 265 ? -10.403 8.173 -8.955 1.00 89.94 265 GLY A CA 1
ATOM 2141 C C . GLY A 1 265 ? -11.005 6.903 -8.365 1.00 89.94 265 GLY A C 1
ATOM 2142 O O . GLY A 1 265 ? -11.018 6.704 -7.147 1.00 89.94 265 GLY A O 1
ATOM 2143 N N . GLN A 1 266 ? -11.498 6.038 -9.248 1.00 92.31 266 GLN A N 1
ATOM 2144 C CA . GLN A 1 266 ? -12.321 4.892 -8.876 1.00 92.31 266 GLN A CA 1
ATOM 2145 C C . GLN A 1 266 ? -11.648 3.974 -7.848 1.00 92.31 266 GLN A C 1
ATOM 2147 O O . GLN A 1 266 ? -12.304 3.572 -6.889 1.00 92.31 266 GLN A O 1
ATOM 2152 N N . ALA A 1 267 ? -10.347 3.698 -7.995 1.00 91.69 267 ALA A N 1
ATOM 2153 C CA . ALA A 1 267 ? -9.625 2.817 -7.078 1.00 91.69 267 ALA A CA 1
ATOM 2154 C C . ALA A 1 267 ? -9.625 3.362 -5.639 1.00 91.69 267 ALA A C 1
ATOM 2156 O O . ALA A 1 267 ? -9.978 2.653 -4.698 1.00 91.69 267 ALA A O 1
ATOM 2157 N N . ILE A 1 268 ? -9.332 4.654 -5.461 1.00 92.12 268 ILE A N 1
ATOM 2158 C CA . ILE A 1 268 ? -9.338 5.289 -4.136 1.00 92.12 268 ILE A CA 1
ATOM 2159 C C . ILE A 1 268 ? -10.768 5.411 -3.593 1.00 92.12 268 ILE A C 1
ATOM 2161 O O . ILE A 1 268 ? -11.003 5.178 -2.407 1.00 92.12 268 ILE A O 1
ATOM 2165 N N . SER A 1 269 ? -11.749 5.726 -4.444 1.00 94.38 269 SER A N 1
ATOM 2166 C CA . SER A 1 269 ? -13.160 5.738 -4.040 1.00 94.38 269 SER A CA 1
ATOM 2167 C C . SER A 1 269 ? -13.611 4.375 -3.507 1.00 94.38 269 SER A C 1
ATOM 2169 O O . SER A 1 269 ? -14.266 4.310 -2.468 1.00 94.38 269 SER A O 1
ATOM 2171 N N . ASN A 1 270 ? -13.201 3.286 -4.156 1.00 95.25 270 ASN A N 1
ATOM 2172 C CA . ASN A 1 270 ? -13.483 1.926 -3.704 1.00 95.25 270 ASN A CA 1
ATOM 2173 C C . ASN A 1 270 ? -12.817 1.620 -2.351 1.00 95.25 270 ASN A C 1
ATOM 2175 O O . ASN A 1 270 ? -13.456 1.016 -1.490 1.00 95.25 270 ASN A O 1
ATOM 2179 N N . ILE A 1 271 ? -11.581 2.084 -2.114 1.00 95.12 271 ILE A N 1
ATOM 2180 C CA . ILE A 1 271 ? -10.903 1.968 -0.807 1.00 95.12 271 ILE A CA 1
ATOM 2181 C C . ILE A 1 271 ? -11.696 2.690 0.291 1.00 95.12 271 ILE A C 1
ATOM 2183 O O . ILE A 1 271 ? -11.916 2.132 1.366 1.00 95.12 271 ILE A O 1
ATOM 2187 N N . VAL A 1 272 ? -12.177 3.908 0.021 1.00 95.12 272 VAL A N 1
ATOM 2188 C CA . VAL A 1 272 ? -13.007 4.678 0.964 1.00 95.12 272 VAL A CA 1
ATOM 2189 C C . VAL A 1 272 ? -14.304 3.933 1.296 1.00 95.12 272 VAL A C 1
ATOM 2191 O O . VAL A 1 272 ? -14.639 3.778 2.474 1.00 95.12 272 VAL A O 1
ATOM 2194 N N . ILE A 1 273 ? -15.015 3.433 0.277 1.00 95.94 273 ILE A N 1
ATOM 2195 C CA . ILE A 1 273 ? -16.247 2.643 0.446 1.00 95.94 273 ILE A CA 1
ATOM 2196 C C . ILE A 1 273 ? -15.961 1.384 1.268 1.00 95.94 273 ILE A C 1
ATOM 2198 O O . ILE A 1 273 ? -16.709 1.064 2.193 1.00 95.94 273 ILE A O 1
ATOM 2202 N N . TYR A 1 274 ? -14.856 0.696 0.986 1.00 96.81 274 TYR A N 1
ATOM 2203 C CA . TYR A 1 274 ? -14.455 -0.499 1.718 1.00 96.81 274 TYR A CA 1
ATOM 2204 C C . TYR A 1 274 ? -14.114 -0.204 3.185 1.00 96.81 274 TYR A C 1
ATOM 2206 O O . TYR A 1 274 ? -14.515 -0.954 4.077 1.00 96.81 274 TYR A O 1
ATOM 2214 N N . GLY A 1 275 ? -13.469 0.927 3.479 1.00 96.06 275 GLY A N 1
ATOM 2215 C CA . GLY A 1 275 ? -13.258 1.382 4.853 1.00 96.06 275 GLY A CA 1
ATOM 2216 C C . GLY A 1 275 ? -14.574 1.607 5.608 1.00 96.06 275 GLY A C 1
ATOM 2217 O O . GLY A 1 275 ? -14.744 1.143 6.742 1.00 96.06 275 GLY A O 1
ATOM 2218 N N . GLU A 1 276 ? -15.558 2.241 4.962 1.00 96.12 276 GLU A N 1
ATOM 2219 C CA . GLU A 1 276 ? -16.903 2.399 5.530 1.00 96.12 276 GLU A CA 1
ATOM 2220 C C . GLU A 1 276 ? -17.640 1.065 5.715 1.00 96.12 276 GLU A C 1
ATOM 2222 O O . GLU A 1 276 ? -18.333 0.885 6.723 1.00 96.12 276 GLU A O 1
ATOM 2227 N N . LEU A 1 277 ? -17.487 0.136 4.766 1.00 96.94 277 LEU A N 1
ATOM 2228 C CA . LEU A 1 277 ? -18.061 -1.208 4.810 1.00 96.94 277 LEU A CA 1
ATOM 2229 C C . LEU A 1 277 ? -17.553 -1.956 6.045 1.00 96.94 277 LEU A C 1
ATOM 2231 O O . LEU A 1 277 ? -18.350 -2.478 6.829 1.00 96.94 277 LEU A O 1
ATOM 2235 N N . ARG A 1 278 ? -16.232 -1.958 6.254 1.00 96.50 278 ARG A N 1
ATOM 2236 C CA . ARG A 1 278 ? -15.591 -2.599 7.409 1.00 96.50 278 ARG A CA 1
ATOM 2237 C C . ARG A 1 278 ? -16.058 -2.003 8.726 1.00 96.50 278 ARG A C 1
ATOM 2239 O O . ARG A 1 278 ? -16.330 -2.735 9.677 1.00 96.50 278 ARG A O 1
ATOM 2246 N N . PHE A 1 279 ? -16.209 -0.684 8.786 1.00 97.19 279 PHE A N 1
ATOM 2247 C CA . PHE A 1 279 ? -16.740 -0.037 9.980 1.00 97.19 279 PHE A CA 1
ATOM 2248 C C . PHE A 1 279 ? -18.207 -0.418 10.238 1.00 97.19 279 PHE A C 1
ATOM 2250 O O . PHE A 1 279 ? -18.580 -0.713 11.374 1.00 97.19 279 PHE A O 1
ATOM 2257 N N . ALA A 1 280 ? -19.043 -0.483 9.196 1.00 97.25 280 ALA A N 1
ATOM 2258 C CA . ALA A 1 280 ? -20.425 -0.949 9.322 1.00 97.25 280 ALA A CA 1
ATOM 2259 C C . ALA A 1 280 ? -20.500 -2.404 9.820 1.00 97.25 280 ALA A C 1
ATOM 2261 O O . ALA A 1 280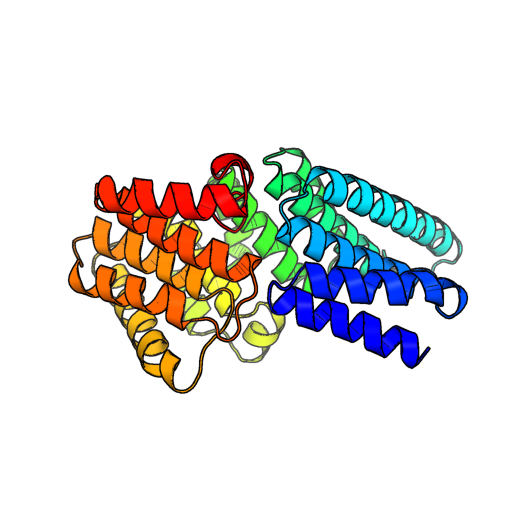 ? -21.318 -2.703 10.694 1.00 97.25 280 ALA A O 1
ATOM 2262 N N . GLN A 1 281 ? -19.612 -3.271 9.324 1.00 96.56 281 GLN A N 1
ATOM 2263 C CA . GLN A 1 281 ? -19.467 -4.652 9.782 1.00 96.56 281 GLN A CA 1
ATOM 2264 C C . GLN A 1 281 ? -19.068 -4.720 11.263 1.00 96.56 281 GLN A C 1
ATOM 2266 O O . GLN A 1 281 ? -19.727 -5.412 12.035 1.00 96.56 281 GLN A O 1
ATOM 2271 N N . CYS A 1 282 ? -18.052 -3.955 11.679 1.00 95.94 282 CYS A N 1
ATOM 2272 C CA . CYS A 1 282 ? -17.590 -3.873 13.071 1.00 95.94 282 CYS A CA 1
ATOM 2273 C C . CYS A 1 282 ? -18.712 -3.435 14.033 1.00 95.94 282 CYS A C 1
ATOM 2275 O O . CYS A 1 282 ? -18.845 -3.949 15.143 1.00 95.94 282 CYS A O 1
ATOM 2277 N N . LYS A 1 283 ? -19.598 -2.541 13.579 1.00 95.88 283 LYS A N 1
ATOM 2278 C CA . LYS A 1 283 ? -20.778 -2.106 14.341 1.00 95.88 283 LYS A CA 1
ATOM 2279 C C . LYS A 1 283 ? -21.935 -3.110 14.364 1.00 95.88 283 LYS A C 1
ATOM 2281 O O . LYS A 1 283 ? -22.910 -2.866 15.072 1.00 95.88 283 LYS A O 1
ATOM 2286 N N . GLY A 1 284 ? -21.887 -4.174 13.561 1.00 95.94 284 GLY A N 1
ATOM 2287 C CA . GLY A 1 284 ? -23.027 -5.065 13.335 1.00 95.94 284 GLY A CA 1
ATOM 2288 C C . GLY A 1 284 ? -24.190 -4.397 12.586 1.00 95.94 284 GLY A C 1
ATOM 2289 O O . GLY A 1 284 ? -25.330 -4.849 12.684 1.00 95.94 284 GLY A O 1
ATOM 2290 N N . ASN A 1 285 ? -23.941 -3.309 11.845 1.00 95.94 285 ASN A N 1
ATOM 2291 C CA . ASN A 1 285 ? -24.973 -2.613 11.075 1.00 95.94 285 ASN A CA 1
ATOM 2292 C C . ASN A 1 285 ? -25.192 -3.302 9.721 1.00 95.94 285 ASN A C 1
ATOM 2294 O O . ASN A 1 285 ? -24.675 -2.857 8.693 1.00 95.94 285 ASN A O 1
ATOM 2298 N N . LYS A 1 286 ? -25.982 -4.380 9.736 1.00 96.56 286 LYS A N 1
ATOM 2299 C CA . LYS A 1 286 ? -26.235 -5.216 8.556 1.00 96.56 286 LYS A CA 1
ATOM 2300 C C . LYS A 1 286 ? -26.809 -4.436 7.367 1.00 96.56 286 LYS A C 1
ATOM 2302 O O . LYS A 1 286 ? -26.317 -4.587 6.261 1.00 96.56 286 LYS A O 1
ATOM 2307 N N . GLY A 1 287 ? -27.773 -3.539 7.589 1.00 97.31 287 GLY A N 1
ATOM 2308 C CA . GLY A 1 287 ? -28.382 -2.771 6.493 1.00 97.31 287 GLY A CA 1
ATOM 2309 C C . GLY A 1 287 ? -27.389 -1.851 5.772 1.00 97.31 287 GLY A C 1
ATOM 2310 O O . GLY A 1 287 ? -27.363 -1.802 4.541 1.00 97.31 287 GLY A O 1
ATOM 2311 N N . LYS A 1 288 ? -26.525 -1.153 6.526 1.00 96.56 288 LYS A N 1
ATOM 2312 C CA . LYS A 1 288 ? -25.468 -0.325 5.922 1.00 96.56 288 LYS A CA 1
ATOM 2313 C C . LYS A 1 288 ? -24.392 -1.184 5.252 1.00 96.56 288 LYS A C 1
ATOM 2315 O O . LYS A 1 288 ? -23.919 -0.811 4.183 1.00 96.56 288 LYS A O 1
ATOM 2320 N N . TYR A 1 289 ? -24.031 -2.316 5.858 1.00 97.56 289 TYR A N 1
ATOM 2321 C CA . TYR A 1 289 ? -23.096 -3.272 5.267 1.00 97.56 289 TYR A CA 1
ATOM 2322 C C . TYR A 1 289 ? -23.595 -3.778 3.908 1.00 97.56 289 TYR A C 1
ATOM 2324 O O . TYR A 1 289 ? -22.883 -3.627 2.925 1.00 97.56 289 TYR A O 1
ATOM 2332 N N . ASP A 1 290 ? -24.829 -4.284 3.829 1.00 97.75 290 ASP A N 1
ATOM 2333 C CA . ASP A 1 290 ? -25.394 -4.843 2.593 1.00 97.75 290 ASP A CA 1
ATOM 2334 C C . ASP A 1 290 ? -25.443 -3.788 1.469 1.00 97.75 290 ASP A C 1
ATOM 2336 O O . ASP A 1 290 ? -25.126 -4.083 0.318 1.00 97.75 290 ASP A O 1
ATOM 2340 N N . THR A 1 291 ? -25.767 -2.534 1.815 1.00 97.88 291 THR A N 1
ATOM 2341 C CA . THR A 1 291 ? -25.789 -1.409 0.861 1.00 97.88 291 THR A CA 1
ATOM 2342 C C . THR A 1 291 ? -24.400 -1.126 0.288 1.00 97.88 291 THR A C 1
ATOM 2344 O O . THR A 1 291 ? -24.229 -1.105 -0.929 1.00 97.88 291 THR A O 1
ATOM 2347 N N . LEU A 1 292 ? -23.401 -0.943 1.159 1.00 97.31 292 LEU A N 1
ATOM 2348 C CA . LEU A 1 292 ? -22.027 -0.654 0.740 1.00 97.31 292 LEU A CA 1
ATOM 2349 C C . LEU A 1 292 ? -21.392 -1.845 0.016 1.00 97.31 292 LEU A C 1
ATOM 2351 O O . LEU A 1 292 ? -20.623 -1.656 -0.920 1.00 97.31 292 LEU A O 1
ATOM 2355 N N . HIS A 1 293 ? -21.723 -3.074 0.421 1.00 97.69 293 HIS A N 1
ATOM 2356 C CA . HIS A 1 293 ? -21.232 -4.280 -0.237 1.00 97.69 293 HIS A CA 1
ATOM 2357 C C . HIS A 1 293 ? -21.766 -4.352 -1.664 1.00 97.69 293 HIS A C 1
ATOM 2359 O O . HIS A 1 293 ? -21.009 -4.650 -2.583 1.00 97.69 293 HIS A O 1
ATOM 2365 N N . HIS A 1 294 ? -23.058 -4.073 -1.864 1.00 97.38 294 HIS A N 1
ATOM 2366 C CA . HIS A 1 294 ? -23.663 -4.047 -3.191 1.00 97.38 294 HIS A CA 1
ATOM 2367 C C . HIS A 1 294 ? -23.045 -2.958 -4.078 1.00 97.38 294 HIS A C 1
ATOM 2369 O O . HIS A 1 294 ? -22.662 -3.245 -5.209 1.00 97.38 294 HIS A O 1
ATOM 2375 N N . GLU A 1 295 ? -22.888 -1.739 -3.551 1.00 96.62 295 GLU A N 1
ATOM 2376 C CA . GLU A 1 295 ? -22.220 -0.633 -4.250 1.00 96.62 295 GLU A CA 1
ATOM 2377 C C . GLU A 1 295 ? -20.807 -1.021 -4.699 1.00 96.62 295 GLU A C 1
ATOM 2379 O O . GLU A 1 295 ? -20.465 -0.885 -5.873 1.00 96.62 295 GLU A O 1
ATOM 2384 N N . LEU A 1 296 ? -20.011 -1.580 -3.786 1.00 95.94 296 LEU A N 1
ATOM 2385 C CA . LEU A 1 296 ? -18.643 -1.987 -4.078 1.00 95.94 296 LEU A CA 1
ATOM 2386 C C . LEU A 1 296 ? -18.592 -3.165 -5.058 1.00 95.94 296 LEU A C 1
ATOM 2388 O O . LEU A 1 296 ? -17.783 -3.147 -5.980 1.00 95.94 296 LEU A O 1
ATOM 2392 N N . SER A 1 297 ? -19.493 -4.144 -4.926 1.00 96.62 297 SER A N 1
ATOM 2393 C CA . SER A 1 297 ? -19.570 -5.301 -5.835 1.00 96.62 297 SER A CA 1
ATOM 2394 C C . SER A 1 297 ? -19.876 -4.886 -7.275 1.00 96.62 297 SER A C 1
ATOM 2396 O O . SER A 1 297 ? -19.355 -5.481 -8.212 1.00 96.62 297 SER A O 1
ATOM 2398 N N . ASN A 1 298 ? -20.679 -3.836 -7.471 1.00 95.19 298 ASN A N 1
ATOM 2399 C CA . ASN A 1 298 ? -20.952 -3.295 -8.805 1.00 95.19 298 ASN A CA 1
ATOM 2400 C C . ASN A 1 298 ? -19.709 -2.650 -9.447 1.00 95.19 298 ASN A C 1
ATOM 2402 O O . ASN A 1 298 ? -19.652 -2.533 -10.668 1.00 95.19 298 ASN A O 1
ATOM 2406 N N . SER A 1 299 ? -18.735 -2.228 -8.636 1.00 92.69 299 SER A N 1
ATOM 2407 C CA . SER A 1 299 ? -17.498 -1.573 -9.077 1.00 92.69 299 SER A CA 1
ATOM 2408 C C . SER A 1 299 ? -16.344 -2.564 -9.271 1.00 92.69 299 SER A C 1
ATOM 2410 O O . SER A 1 299 ? -15.627 -2.484 -10.264 1.00 92.69 299 SER A O 1
ATOM 2412 N N . VAL A 1 300 ? -16.172 -3.515 -8.344 1.00 93.38 300 VAL A N 1
ATOM 2413 C CA . VAL A 1 300 ? -14.990 -4.403 -8.289 1.00 93.38 300 VAL A CA 1
ATOM 2414 C C . VAL A 1 300 ? -15.305 -5.882 -8.518 1.00 93.38 300 VAL A C 1
ATOM 2416 O O . VAL A 1 300 ? -14.403 -6.719 -8.480 1.00 93.38 300 VAL A O 1
ATOM 2419 N N . GLY A 1 301 ? -16.579 -6.231 -8.706 1.00 93.62 301 GLY A N 1
ATOM 2420 C CA . GLY A 1 301 ? -17.029 -7.616 -8.787 1.00 93.62 301 GLY A CA 1
ATOM 2421 C C . GLY A 1 301 ? -16.994 -8.309 -7.425 1.00 93.62 301 GLY A C 1
ATOM 2422 O O . GLY A 1 301 ? -17.764 -7.982 -6.523 1.00 93.62 301 GLY A O 1
ATOM 2423 N N . ASP A 1 302 ? -16.122 -9.302 -7.277 1.00 93.81 302 ASP A N 1
ATOM 2424 C CA . ASP A 1 302 ? -15.970 -10.045 -6.025 1.00 93.81 302 ASP A CA 1
ATOM 2425 C C . ASP A 1 302 ? -15.158 -9.222 -5.014 1.00 93.81 302 ASP A C 1
ATOM 2427 O O . ASP A 1 302 ? -13.933 -9.168 -5.071 1.00 93.81 302 ASP A O 1
ATOM 2431 N N . VAL A 1 303 ? -15.848 -8.588 -4.062 1.00 94.19 303 VAL A N 1
ATOM 2432 C CA . VAL A 1 303 ? -15.230 -7.738 -3.029 1.00 94.19 303 VAL A CA 1
ATOM 2433 C C . VAL A 1 303 ? -14.149 -8.479 -2.241 1.00 94.19 303 VAL A C 1
ATOM 2435 O O . VAL A 1 303 ? -13.125 -7.882 -1.918 1.00 94.19 303 VAL A O 1
ATOM 2438 N N . ALA A 1 304 ? -14.352 -9.764 -1.933 1.00 90.38 304 ALA A N 1
ATOM 2439 C CA . ALA A 1 304 ? -13.396 -10.530 -1.140 1.00 90.38 304 ALA A CA 1
ATOM 2440 C C . ALA A 1 304 ? -12.103 -10.805 -1.915 1.00 90.38 304 ALA A C 1
ATOM 2442 O O . ALA A 1 304 ? -11.037 -10.831 -1.308 1.00 90.38 304 ALA A O 1
ATOM 2443 N N . LYS A 1 305 ? -12.195 -10.974 -3.240 1.00 89.56 305 LYS A N 1
ATOM 2444 C CA . LYS A 1 305 ? -11.029 -11.162 -4.114 1.00 89.56 305 LYS A CA 1
ATOM 2445 C C . LYS A 1 305 ? -10.356 -9.857 -4.525 1.00 89.56 305 LYS A C 1
ATOM 2447 O O . LYS A 1 305 ? -9.151 -9.861 -4.730 1.00 89.56 305 LYS A O 1
ATOM 2452 N N . SER A 1 306 ? -11.112 -8.768 -4.648 1.00 90.81 306 SER A N 1
ATOM 2453 C CA . SER A 1 306 ? -10.616 -7.490 -5.176 1.00 90.81 306 SER A CA 1
ATOM 2454 C C . SER A 1 306 ? -10.133 -6.521 -4.090 1.00 90.81 306 SER A C 1
ATOM 2456 O O . SER A 1 306 ? -9.309 -5.655 -4.356 1.00 90.81 306 SER A O 1
ATOM 2458 N N . MET A 1 307 ? -10.629 -6.625 -2.852 1.00 92.06 307 MET A N 1
ATOM 2459 C CA . MET A 1 307 ? -10.236 -5.734 -1.747 1.00 92.06 307 MET A CA 1
ATOM 2460 C C . MET A 1 307 ? -9.307 -6.439 -0.749 1.00 92.06 307 MET A C 1
ATOM 2462 O O . MET A 1 307 ? -9.616 -6.544 0.443 1.00 92.06 307 MET A O 1
ATOM 2466 N N . THR A 1 308 ? -8.181 -6.950 -1.256 1.00 87.50 308 THR A N 1
ATOM 2467 C CA . THR A 1 308 ? -7.210 -7.779 -0.521 1.00 87.50 308 THR A CA 1
ATOM 2468 C C . THR A 1 308 ? -6.024 -6.951 0.001 1.00 87.50 308 THR A C 1
ATOM 2470 O O . THR A 1 308 ? -6.231 -5.930 0.660 1.00 87.50 308 THR A O 1
ATOM 2473 N N . TYR A 1 309 ? -4.792 -7.416 -0.229 1.00 86.31 309 TYR A N 1
ATOM 2474 C CA . TYR A 1 309 ? -3.519 -6.827 0.184 1.00 86.31 309 TYR A CA 1
ATOM 2475 C C . TYR A 1 309 ? -3.516 -5.294 0.105 1.00 86.31 309 TYR A C 1
ATOM 2477 O O . TYR A 1 309 ? -4.066 -4.714 -0.823 1.00 86.31 309 TYR A O 1
ATOM 2485 N N . MET A 1 310 ? -2.936 -4.624 1.106 1.00 83.94 310 MET A N 1
ATOM 2486 C CA . MET A 1 310 ? -2.946 -3.153 1.272 1.00 83.94 310 MET A CA 1
ATOM 2487 C C . MET A 1 310 ? -4.326 -2.491 1.476 1.00 83.94 310 MET A C 1
ATOM 2489 O O . MET A 1 310 ? -4.354 -1.374 1.991 1.00 83.94 310 MET A O 1
ATOM 2493 N N . PHE A 1 311 ? -5.449 -3.139 1.152 1.00 77.56 311 PHE A N 1
ATOM 2494 C CA . PHE A 1 311 ? -6.809 -2.605 1.341 1.00 77.56 311 PHE A CA 1
ATOM 2495 C C . PHE A 1 311 ? -7.535 -3.203 2.563 1.00 77.56 311 PHE A C 1
ATOM 2497 O O . PHE A 1 311 ? -8.372 -2.536 3.181 1.00 77.56 311 PHE A O 1
ATOM 2504 N N . ARG A 1 312 ? -7.220 -4.456 2.908 1.00 64.06 312 ARG A N 1
ATOM 2505 C CA . ARG A 1 312 ? -7.773 -5.249 4.022 1.00 64.06 312 ARG A CA 1
ATOM 2506 C C . ARG A 1 312 ? -7.036 -5.046 5.330 1.00 64.06 312 ARG A C 1
ATOM 2508 O O . ARG A 1 312 ? -5.818 -4.823 5.279 1.00 64.06 312 ARG A O 1
#

pLDDT: mean 94.61, std 4.74, range [64.06, 98.75]

Foldseek 3Di:
DVQLVVLLVQLVVCLLQLNLVSNVVSLVSNVVCVVVDDPLVVLSSLLSNLSSCLSQLNLVVSLVSLVVSLVVLVVVQVVCVVVVNDARDLSNLVSLLSNLLSCLLQVHPCSLVSLVVSLVRDDPLALSNLVSLLLNLLSCLQVVPLVVNQVSVCVSQPNDNDLVSSVVSLVPPDPSSCVRNPSVSSLLSSLSCCQRPVLVVDDPVNLVVLLVVLVVVLVCLVPDQQGPPLLSSLLSNLLSCVVVPVNVSNVSSLVSNVSNHDSRDPSSVLLNLLSNLVSCVSVVVVVSNVVSVVVSCVRNPPCVSSQGGPSD